Protein AF-A0ABC9EN30-F1 (afdb_monomer)

Foldseek 3Di:
DFQFDDDDDPVRDDDQVVLLVQLLPDDFQSVQADPPPRDGFQWDFDDDPCPVVVVVVVVVVLVVVLVVQLVVLLVVLVVVVVVCCVVCVVVLCVVVVCVVPVPVSVVVVVVVSCVVSVVVSVVVSVVVSVVVCVVCCSNVVSSVVCVRTGGHHPVPDPDDDGDPVVVVVVCVVVSHD

Organism: NCBI:txid240449

Nearest PDB structures (foldseek):
  8hr5-assembly1_A  TM=2.508E-01  e=4.639E+00  Clostridium novyi

Solvent-accessible surface area (backbone atoms only — not comparable to full-atom values): 9771 Å² total; per-residue (Å²): 117,36,31,56,49,92,55,70,76,75,80,20,57,42,46,63,70,59,51,42,52,50,28,34,71,47,76,42,52,45,53,38,24,42,85,85,78,63,42,68,44,50,49,43,82,51,79,67,92,58,57,65,56,58,53,50,54,51,53,49,52,52,52,51,55,39,53,51,53,36,52,53,52,47,52,51,52,52,50,52,53,51,53,49,42,72,76,44,40,66,65,55,35,62,79,69,52,36,88,84,43,57,68,59,52,54,51,52,55,51,48,50,53,50,51,54,43,50,53,54,35,50,52,51,38,52,54,52,44,52,53,50,47,52,56,49,45,58,50,52,49,34,48,49,46,39,66,27,43,34,73,47,44,64,88,76,57,81,80,70,78,76,64,55,68,68,59,55,50,51,33,42,76,71,48,31,91

pLDDT: mean 78.3, std 8.16, range [53.0, 90.06]

Mean predicted aligned error: 11.23 Å

Radius of gyration: 27.94 Å; Cα contacts (8 Å, |Δi|>4): 147; chains: 1; bounding box: 67×27×78 Å

Secondary structure (DSSP, 8-state):
-B--S---GGGG-B-HHHHHHHHHHS-GGGGTB-TTT-PBP-EEE---TTHHHHHHHHHHHHHHHHHHHHHHHHHHHHHHHHHHHHHHHHHHHHHTTTTT-HHHHHHHHHHHHHHHHHHHHHHHHHHHHHHHHHHHHHHHHHHHHHHHEEEPPGGG-S-PPPPPHHHHHHHHHTT--

InterPro domains:
  IPR011016 Zinc finger, RING-CH-type [PF12906] (2-37)
  IPR01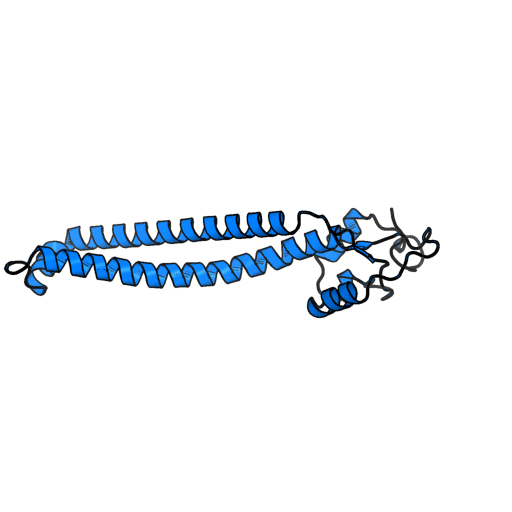1016 Zinc finger, RING-CH-type [PS51292] (1-44)
  IPR011016 Zinc finger, RING-CH-type [SM00744] (1-38)
  IPR013083 Zinc finger, RING/FYVE/PHD-type [G3DSA:3.30.40.10] (1-49)

Structure (mmCIF, N/CA/C/O backbone):
data_AF-A0ABC9EN30-F1
#
_entry.id   AF-A0ABC9EN30-F1
#
loop_
_atom_site.group_PDB
_atom_site.id
_atom_site.type_symbol
_atom_site.label_atom_id
_atom_site.label_alt_id
_atom_site.label_comp_id
_atom_site.label_asym_id
_atom_site.label_entity_id
_atom_site.label_seq_id
_atom_site.pdbx_PDB_ins_code
_atom_site.Cartn_x
_atom_site.Cartn_y
_atom_site.Cartn_z
_atom_site.occupancy
_atom_site.B_iso_or_equiv
_atom_site.auth_seq_id
_atom_site.auth_comp_id
_atom_site.auth_asym_id
_atom_site.auth_atom_id
_atom_site.pdbx_PDB_model_num
ATOM 1 N N . MET A 1 1 ? -22.425 -17.451 23.081 1.00 84.06 1 MET A N 1
ATOM 2 C CA . MET A 1 1 ? -22.987 -16.109 22.795 1.00 84.06 1 MET A CA 1
ATOM 3 C C . MET A 1 1 ? -22.474 -15.150 23.856 1.00 84.06 1 MET A C 1
ATOM 5 O O . MET A 1 1 ? -22.020 -15.648 24.875 1.00 84.06 1 MET A O 1
ATOM 9 N N . ILE A 1 2 ? -22.480 -13.843 23.600 1.00 88.12 2 ILE A N 1
ATOM 10 C CA . ILE A 1 2 ? -22.063 -12.798 24.551 1.00 88.12 2 ILE A CA 1
ATOM 11 C C . ILE A 1 2 ? -23.125 -11.694 24.610 1.00 88.12 2 ILE A C 1
ATOM 13 O O . ILE A 1 2 ? -23.836 -11.501 23.615 1.00 88.12 2 ILE A O 1
ATOM 17 N N . ALA A 1 3 ? -23.215 -10.969 25.728 1.00 89.69 3 ALA A N 1
ATOM 18 C CA . ALA A 1 3 ? -24.003 -9.744 25.849 1.00 89.69 3 ALA A CA 1
ATOM 19 C C . ALA A 1 3 ? -23.076 -8.508 25.845 1.00 89.69 3 ALA A C 1
ATOM 21 O O . ALA A 1 3 ? -22.591 -8.078 26.891 1.00 89.69 3 ALA A O 1
ATOM 22 N N . PRO A 1 4 ? -22.803 -7.905 24.670 1.00 87.06 4 PRO A N 1
ATOM 23 C CA . PRO A 1 4 ? -21.830 -6.817 24.554 1.00 87.06 4 PRO A CA 1
ATOM 24 C C . PRO A 1 4 ? -22.379 -5.462 25.024 1.00 87.06 4 PRO A C 1
ATOM 26 O O . PRO A 1 4 ? -21.629 -4.503 25.155 1.00 87.06 4 PRO A O 1
ATOM 29 N N . CYS A 1 5 ? -23.692 -5.338 25.228 1.00 88.06 5 CYS A N 1
ATOM 30 C CA . CYS A 1 5 ? -24.347 -4.093 25.620 1.00 88.06 5 CYS A CA 1
ATOM 31 C C . CYS A 1 5 ? -25.654 -4.372 26.375 1.00 88.06 5 CYS A C 1
ATOM 33 O O . CYS A 1 5 ? -26.141 -5.500 26.410 1.00 88.06 5 CYS A O 1
ATOM 35 N N . ARG A 1 6 ? -26.263 -3.326 26.947 1.00 86.06 6 ARG A N 1
ATOM 36 C CA . ARG A 1 6 ? -27.485 -3.423 27.771 1.00 86.06 6 ARG A CA 1
ATOM 37 C C . ARG A 1 6 ? -28.786 -3.288 26.964 1.00 86.06 6 ARG A C 1
ATOM 39 O O . ARG A 1 6 ? -29.775 -2.745 27.459 1.00 86.06 6 ARG A O 1
ATOM 46 N N . CYS A 1 7 ? -28.788 -3.743 25.710 1.00 87.88 7 CYS A N 1
ATOM 47 C CA . CYS A 1 7 ? -30.002 -3.804 24.892 1.00 87.88 7 CYS A CA 1
ATOM 48 C C . CYS A 1 7 ? -31.050 -4.744 25.519 1.00 87.88 7 CYS A C 1
ATOM 50 O O . CYS A 1 7 ? -30.726 -5.632 26.306 1.00 87.88 7 CYS A O 1
ATOM 52 N N . LYS A 1 8 ? -32.331 -4.542 25.187 1.00 87.75 8 LYS A N 1
ATOM 53 C CA . LYS A 1 8 ? -33.446 -5.325 25.747 1.00 87.75 8 LYS A CA 1
ATOM 54 C C 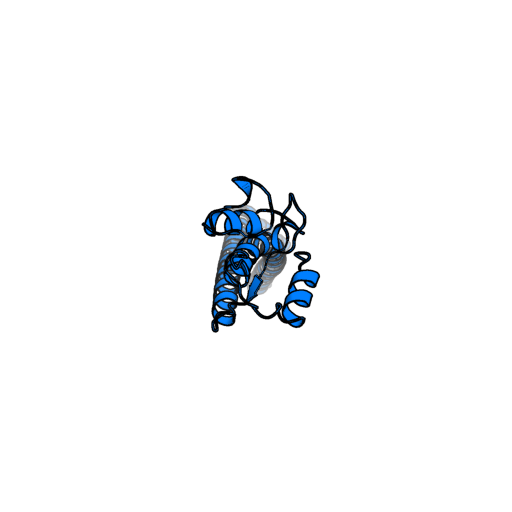. LYS A 1 8 ? -33.818 -6.508 24.845 1.00 87.75 8 LYS A C 1
ATOM 56 O O . LYS A 1 8 ? -33.647 -6.457 23.631 1.00 87.75 8 LYS A O 1
ATOM 61 N N . GLY A 1 9 ? -34.396 -7.550 25.445 1.00 86.25 9 GLY A N 1
ATOM 62 C CA . GLY A 1 9 ? -34.930 -8.710 24.723 1.00 86.25 9 GLY A CA 1
ATOM 63 C C . GLY A 1 9 ? -33.849 -9.630 24.150 1.00 86.25 9 GLY A C 1
ATOM 64 O O . GLY A 1 9 ? -32.741 -9.705 24.672 1.00 86.25 9 GLY A O 1
ATOM 65 N N . THR A 1 10 ? -34.178 -10.349 23.075 1.00 81.81 10 THR A N 1
ATOM 66 C CA . THR A 1 10 ? -33.277 -11.317 22.419 1.00 81.81 10 THR A CA 1
ATOM 67 C C . THR A 1 10 ? -32.136 -10.656 21.647 1.00 81.81 10 THR A C 1
ATOM 69 O O . THR A 1 10 ? -31.092 -11.275 21.467 1.00 81.81 10 THR A O 1
ATOM 72 N N . GLN A 1 11 ? -32.285 -9.383 21.261 1.00 79.81 11 GLN A N 1
ATOM 73 C CA . GLN A 1 11 ? -31.257 -8.602 20.558 1.00 79.81 11 GLN A CA 1
ATOM 74 C C . GLN A 1 11 ? -30.016 -8.305 21.416 1.00 79.81 11 GLN A C 1
ATOM 76 O O . GLN A 1 11 ? -29.013 -7.823 20.896 1.00 79.81 11 GLN A O 1
ATOM 81 N N . LYS A 1 12 ? -30.061 -8.594 22.724 1.00 87.56 12 LYS A N 1
ATOM 82 C CA . LYS A 1 12 ? -28.915 -8.421 23.623 1.00 87.56 12 LYS A CA 1
ATOM 83 C C . LYS A 1 12 ? -27.834 -9.491 23.446 1.00 87.56 12 LYS A C 1
ATOM 85 O O . LYS A 1 12 ? -26.684 -9.227 23.771 1.00 87.56 12 LYS A O 1
ATOM 90 N N . TYR A 1 13 ? -28.188 -10.672 22.932 1.00 89.00 13 TYR A N 1
ATOM 91 C CA . TYR A 1 13 ? -27.258 -11.789 22.763 1.00 89.00 13 TYR A CA 1
ATOM 92 C C . TYR A 1 13 ? -26.776 -11.887 21.320 1.00 89.00 13 TYR A C 1
ATOM 94 O O . TYR A 1 13 ? -27.572 -12.037 20.396 1.00 89.00 13 TYR A O 1
ATOM 102 N N . VAL A 1 14 ? -25.458 -11.851 21.129 1.00 89.56 14 VAL A N 1
ATOM 103 C CA . VAL A 1 14 ? -24.831 -11.947 19.804 1.00 89.56 14 VAL A CA 1
ATOM 104 C C . VAL A 1 14 ? -23.693 -12.969 19.846 1.00 89.56 14 VAL A C 1
ATOM 106 O O . VAL A 1 14 ? -23.065 -13.203 20.882 1.00 89.56 14 VAL A O 1
ATOM 109 N N . HIS A 1 15 ? -23.405 -13.630 18.724 1.00 90.06 15 HIS A N 1
ATOM 110 C CA . HIS A 1 15 ? -22.185 -14.426 18.604 1.00 90.06 15 HIS A CA 1
ATOM 111 C C . HIS A 1 15 ? -20.957 -13.514 18.576 1.00 90.06 15 HIS A C 1
ATOM 113 O O . HIS A 1 15 ? -20.939 -12.528 17.843 1.00 90.06 15 HIS A O 1
ATOM 119 N N . ARG A 1 16 ? -19.903 -13.891 19.306 1.00 88.38 16 ARG A N 1
ATOM 120 C CA . ARG A 1 16 ? -18.622 -13.170 19.322 1.00 88.38 16 ARG A CA 1
ATOM 121 C C . ARG A 1 16 ? -18.073 -12.944 17.908 1.00 88.38 16 ARG A C 1
ATOM 123 O O . ARG A 1 16 ? -17.830 -11.810 17.527 1.00 88.38 16 ARG A O 1
ATOM 130 N N . SER A 1 17 ? -18.011 -13.998 17.095 1.00 88.69 17 SER A N 1
ATOM 131 C CA . SER A 1 17 ? -17.550 -13.919 15.702 1.00 88.69 17 SER A CA 1
ATOM 132 C C . SER A 1 17 ? -18.411 -13.006 14.822 1.00 88.69 17 SER A C 1
ATOM 134 O O . SER A 1 17 ? -17.878 -12.263 14.002 1.00 88.69 17 SER A O 1
ATOM 136 N N . CYS A 1 18 ? -19.737 -13.023 14.988 1.00 89.25 18 CYS A N 1
ATOM 137 C CA . CYS A 1 18 ? -20.632 -12.133 14.248 1.00 89.25 18 CYS A CA 1
ATOM 138 C C . CYS A 1 18 ? -20.436 -10.670 14.660 1.00 89.25 18 CYS A C 1
ATOM 140 O O . CYS A 1 18 ? -20.440 -9.797 13.795 1.00 89.25 18 CYS A O 1
ATOM 142 N N . LEU A 1 19 ? -20.234 -10.410 15.955 1.00 89.56 19 LEU A N 1
ATOM 143 C CA . LEU A 1 19 ? -19.943 -9.074 16.465 1.00 89.56 19 LEU A CA 1
ATOM 144 C C . LEU A 1 19 ? -18.586 -8.569 15.956 1.00 89.56 19 LEU A C 1
ATOM 146 O O . LEU A 1 19 ? -18.502 -7.439 15.490 1.00 89.56 19 LEU A O 1
ATOM 150 N N . ASP A 1 20 ? -17.547 -9.401 15.973 1.00 88.62 20 ASP A N 1
ATOM 151 C CA . ASP A 1 20 ? -16.215 -9.028 15.479 1.00 88.62 20 ASP A CA 1
ATOM 152 C C . ASP A 1 20 ? -16.222 -8.776 13.961 1.00 88.62 20 ASP A C 1
ATOM 154 O O . ASP A 1 20 ? -15.641 -7.804 13.471 1.00 88.62 20 ASP A O 1
ATOM 158 N N . ASN A 1 21 ? -16.974 -9.573 13.195 1.00 87.81 21 ASN A N 1
ATOM 159 C CA . ASN A 1 21 ? -17.172 -9.315 11.769 1.00 87.81 21 ASN A CA 1
ATOM 160 C C . ASN A 1 21 ? -17.944 -8.005 11.520 1.00 87.81 21 ASN A C 1
ATOM 162 O O . ASN A 1 21 ? -17.601 -7.226 10.630 1.00 87.81 21 ASN A O 1
ATOM 166 N N . TRP A 1 22 ? -18.967 -7.725 12.330 1.00 87.75 22 TRP A N 1
ATOM 167 C CA . TRP A 1 22 ? -19.721 -6.474 12.253 1.00 87.75 22 TRP A CA 1
ATOM 168 C C . TRP A 1 22 ? -18.834 -5.257 12.551 1.00 87.75 22 TRP A C 1
ATOM 170 O O . TRP A 1 22 ? -18.825 -4.301 11.775 1.00 87.75 22 TRP A O 1
ATOM 180 N N . ARG A 1 23 ? -18.028 -5.327 13.619 1.00 88.31 23 ARG A N 1
ATOM 181 C CA . ARG A 1 23 ? -17.083 -4.282 14.049 1.00 88.31 23 ARG A CA 1
ATOM 182 C C . ARG A 1 23 ? -15.976 -4.015 13.030 1.00 88.31 23 ARG A C 1
ATOM 184 O O . ARG A 1 23 ? -15.575 -2.870 12.865 1.00 88.31 23 ARG A O 1
ATOM 191 N N . SER A 1 24 ? -15.486 -5.046 12.342 1.00 83.12 24 SER A N 1
ATOM 192 C CA . SER A 1 24 ? -14.438 -4.888 11.321 1.00 83.12 24 SER A CA 1
ATOM 193 C C . SER A 1 24 ? -14.969 -4.373 9.979 1.00 83.12 24 SER A C 1
ATOM 195 O O . SER A 1 24 ? -14.226 -3.732 9.236 1.00 83.12 24 SER A O 1
ATOM 197 N N . THR A 1 25 ? -16.250 -4.610 9.680 1.00 82.50 25 THR A N 1
ATOM 198 C CA . THR A 1 25 ? -16.873 -4.207 8.408 1.00 82.50 25 THR A CA 1
ATOM 199 C C . THR A 1 25 ? -17.496 -2.809 8.464 1.00 82.50 25 THR A C 1
ATOM 201 O O . THR A 1 25 ? -17.507 -2.100 7.460 1.00 82.50 25 THR A O 1
ATOM 204 N N . LYS A 1 26 ? -18.044 -2.394 9.613 1.00 78.75 26 LYS A N 1
ATOM 205 C CA . LYS A 1 26 ? -18.674 -1.074 9.772 1.00 78.75 26 LYS A CA 1
ATOM 206 C C . LYS A 1 26 ? -17.638 0.018 10.061 1.00 78.75 26 LYS A C 1
ATOM 208 O O . LYS A 1 26 ? -16.554 -0.240 10.576 1.00 78.75 26 LYS A O 1
ATOM 213 N N . GLU A 1 27 ? -17.955 1.254 9.685 1.00 71.88 27 GLU A N 1
ATOM 214 C CA . GLU A 1 27 ? -17.066 2.407 9.866 1.00 71.88 27 GLU A CA 1
ATOM 215 C C . GLU A 1 27 ? -17.394 3.198 11.140 1.00 71.88 27 GLU A C 1
ATOM 217 O O . GLU A 1 27 ? -18.551 3.279 11.559 1.00 71.88 27 GLU A O 1
ATOM 222 N N . GLY A 1 28 ? -16.358 3.785 11.747 1.00 76.69 28 GLY A N 1
ATOM 223 C CA . GLY A 1 28 ? -16.469 4.704 12.879 1.00 76.69 28 GLY A CA 1
ATOM 224 C C . GLY A 1 28 ? -16.876 4.050 14.204 1.00 76.69 28 GLY A C 1
ATOM 225 O O . GLY A 1 28 ? -16.358 3.004 14.597 1.00 76.69 28 GLY A O 1
ATOM 226 N N . PHE A 1 29 ? -17.834 4.687 14.883 1.00 80.69 29 PHE A N 1
ATOM 227 C CA . PHE A 1 29 ? -18.299 4.402 16.250 1.00 80.69 29 PHE A CA 1
ATOM 228 C C . PHE A 1 29 ? -18.790 2.960 16.483 1.00 80.69 29 PHE A C 1
ATOM 230 O O . PHE A 1 29 ? -18.813 2.483 17.614 1.00 80.69 29 PHE A O 1
ATOM 237 N N . ALA A 1 30 ? -19.134 2.227 15.419 1.00 83.75 30 ALA A N 1
ATOM 238 C CA . ALA A 1 30 ? -19.593 0.838 15.498 1.00 83.75 30 ALA A CA 1
ATOM 239 C C . ALA A 1 30 ? -18.516 -0.158 15.982 1.00 83.75 30 ALA A C 1
ATOM 241 O O . ALA A 1 30 ? -18.845 -1.298 16.315 1.00 83.75 30 ALA A O 1
ATOM 242 N N . PHE A 1 31 ? -17.237 0.240 16.003 1.00 85.88 31 PHE A N 1
ATOM 243 C CA . PHE A 1 31 ? -16.142 -0.609 16.480 1.00 85.88 31 PHE A CA 1
ATOM 244 C C . PHE A 1 31 ? -16.117 -0.746 18.011 1.00 85.88 31 PHE A C 1
ATOM 246 O O . PHE A 1 31 ? -15.862 -1.836 18.534 1.00 85.88 31 PHE A O 1
ATOM 253 N N . SER A 1 32 ? -16.368 0.356 18.716 1.00 85.69 32 SER A N 1
ATOM 254 C CA . SER A 1 32 ? -16.257 0.486 20.175 1.00 85.69 32 SER A CA 1
ATOM 255 C C . SER A 1 32 ? -17.605 0.626 20.872 1.00 85.69 32 SER A C 1
ATOM 257 O O . SER A 1 32 ? -17.672 0.425 22.079 1.00 85.69 32 SER A O 1
ATOM 259 N N . HIS A 1 33 ? -18.676 0.925 20.137 1.00 89.44 33 HIS A N 1
ATOM 260 C CA . HIS A 1 33 ? -19.990 1.164 20.712 1.00 89.44 33 HIS A CA 1
ATOM 261 C C . HIS A 1 33 ? -21.103 0.455 19.940 1.00 89.44 33 HIS A C 1
ATOM 263 O O . HIS A 1 33 ? -21.022 0.184 18.739 1.00 89.44 33 HIS A O 1
ATOM 269 N N . CYS A 1 34 ? -22.203 0.193 20.640 1.00 88.69 34 CYS A N 1
ATOM 270 C CA . CYS A 1 34 ? -23.416 -0.338 20.039 1.00 88.69 34 CYS A CA 1
ATOM 271 C C . CYS A 1 34 ? -24.101 0.716 19.154 1.00 88.69 34 CYS A C 1
ATOM 273 O O . CYS A 1 34 ? -24.336 1.840 19.591 1.00 88.69 34 CYS A O 1
ATOM 275 N N . THR A 1 35 ? -24.506 0.346 17.937 1.00 87.75 35 THR A N 1
ATOM 276 C CA . THR A 1 35 ? -25.222 1.257 17.023 1.00 87.75 35 THR A CA 1
ATOM 277 C C . THR A 1 35 ? -26.641 1.589 17.484 1.00 87.75 35 THR A C 1
ATOM 279 O O . THR A 1 35 ? -27.137 2.665 17.167 1.00 87.75 35 THR A O 1
ATOM 282 N N . GLU A 1 36 ? -27.269 0.704 18.262 1.00 88.69 36 GLU A N 1
ATOM 283 C CA . GLU A 1 36 ? -28.655 0.857 18.721 1.00 88.69 36 GLU A CA 1
ATOM 284 C C . GLU A 1 36 ? -28.744 1.662 20.022 1.00 88.69 36 GLU A C 1
ATOM 286 O O . GLU A 1 36 ? -29.387 2.706 20.087 1.00 88.69 36 GLU A O 1
ATOM 291 N N . CYS A 1 37 ? -28.073 1.192 21.080 1.00 88.31 37 CYS A N 1
ATOM 292 C CA . CYS A 1 37 ? 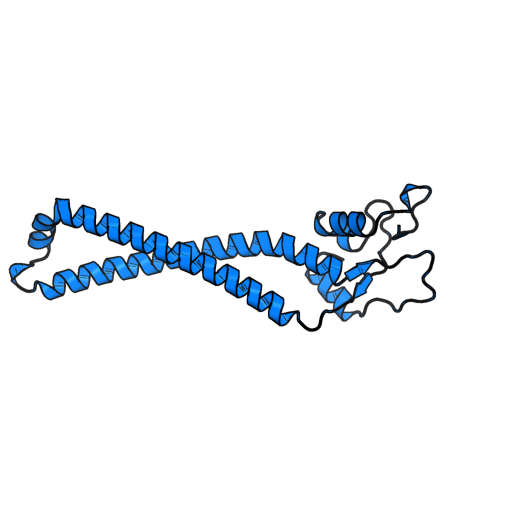-28.157 1.808 22.408 1.00 88.31 37 CYS A CA 1
ATOM 293 C C . CYS A 1 37 ? -27.030 2.804 22.711 1.00 88.31 37 CYS A C 1
ATOM 295 O O . CYS A 1 37 ? -27.047 3.419 23.775 1.00 88.31 37 CYS A O 1
ATOM 297 N N . ARG A 1 38 ? -26.042 2.949 21.815 1.00 86.75 38 ARG A N 1
ATOM 298 C CA . ARG A 1 38 ? -24.845 3.801 21.978 1.00 86.75 38 ARG A CA 1
ATOM 299 C C . ARG A 1 38 ? -23.971 3.501 23.199 1.00 86.75 38 ARG A C 1
ATOM 301 O O . ARG A 1 38 ? -23.058 4.265 23.491 1.00 86.75 38 ARG A O 1
ATOM 308 N N . ALA A 1 39 ? -24.211 2.391 23.896 1.00 85.62 39 ALA A N 1
ATOM 309 C CA . ALA A 1 39 ? -23.355 1.957 24.993 1.00 85.62 39 ALA A CA 1
ATOM 310 C C . ALA A 1 39 ? -21.968 1.552 24.469 1.00 85.62 39 ALA A C 1
ATOM 312 O O . ALA A 1 39 ? -21.876 0.875 23.440 1.00 85.62 39 ALA A O 1
ATOM 313 N N . ALA A 1 40 ? -20.918 1.944 25.193 1.00 84.12 40 ALA A N 1
ATOM 314 C CA . ALA A 1 40 ? -19.551 1.508 24.934 1.00 84.12 40 ALA A CA 1
ATOM 315 C C . ALA A 1 40 ? -19.390 0.019 25.266 1.00 84.12 40 ALA A C 1
ATOM 317 O O . ALA A 1 40 ? -19.923 -0.472 26.264 1.00 84.12 40 ALA A O 1
ATOM 318 N N . PHE A 1 41 ? -18.665 -0.696 24.414 1.00 87.06 41 PHE A N 1
ATOM 319 C CA . PHE A 1 41 ? -18.280 -2.079 24.638 1.00 87.06 41 PHE A CA 1
ATOM 320 C C . PHE A 1 41 ? -17.134 -2.155 25.650 1.00 87.06 41 PHE A C 1
ATOM 322 O O . PHE A 1 41 ? -16.224 -1.326 25.635 1.00 87.06 41 PHE A O 1
ATOM 329 N N . LEU A 1 42 ? -17.142 -3.193 26.486 1.00 84.31 42 LEU A N 1
ATOM 330 C CA . LEU A 1 42 ? -15.997 -3.525 27.334 1.00 84.31 42 LEU A CA 1
ATOM 331 C C . LEU A 1 42 ? -14.916 -4.172 26.467 1.00 84.31 42 LEU A C 1
ATOM 333 O O . LEU A 1 42 ? -15.050 -5.330 26.085 1.00 84.31 42 LEU A O 1
ATOM 337 N N . LEU A 1 43 ? -13.877 -3.420 26.108 1.00 84.56 43 LEU A N 1
ATOM 338 C CA . LEU A 1 43 ? -12.768 -3.906 25.287 1.00 84.56 43 LEU A CA 1
ATOM 339 C C . LEU A 1 43 ? -11.608 -4.353 26.183 1.00 84.56 43 LEU A C 1
ATOM 341 O O . LEU A 1 43 ? -11.174 -3.601 27.050 1.00 84.56 43 LEU A O 1
ATOM 345 N N . ARG A 1 44 ? -11.061 -5.544 25.931 1.00 82.19 44 ARG A N 1
ATOM 346 C CA . ARG A 1 44 ? -9.796 -6.021 26.503 1.00 82.19 44 ARG A CA 1
ATOM 347 C C . ARG A 1 44 ? -8.718 -6.029 25.424 1.00 82.19 44 ARG A C 1
ATOM 349 O O . ARG A 1 44 ? -8.914 -6.646 24.377 1.00 82.19 44 ARG A O 1
ATOM 356 N N . ALA A 1 45 ? -7.579 -5.391 25.699 1.00 80.19 45 ALA A N 1
ATOM 357 C CA . ALA A 1 45 ? -6.402 -5.444 24.837 1.00 80.19 45 ALA A CA 1
ATOM 358 C C . ALA A 1 45 ? -5.637 -6.766 25.040 1.00 80.19 45 ALA A C 1
ATOM 360 O O . ALA A 1 45 ? -5.035 -7.000 26.084 1.00 80.19 45 ALA A O 1
ATOM 361 N N . ASN A 1 46 ? -5.647 -7.626 24.028 1.00 78.06 46 ASN A N 1
ATOM 362 C CA . ASN A 1 46 ? -4.824 -8.819 23.904 1.00 78.06 46 ASN A CA 1
ATOM 363 C C . ASN A 1 46 ? -3.741 -8.558 22.854 1.00 78.06 46 ASN A C 1
ATOM 365 O O . ASN A 1 46 ? -3.917 -8.823 21.668 1.00 78.06 46 ASN A O 1
ATOM 369 N N . VAL A 1 47 ? -2.636 -7.972 23.300 1.00 69.50 47 VAL A N 1
ATOM 370 C CA . VAL A 1 47 ? -1.496 -7.590 22.467 1.00 69.50 47 VAL A CA 1
ATOM 371 C C . VAL A 1 47 ? -0.635 -8.826 22.177 1.00 69.50 47 VAL A C 1
ATOM 373 O O . VAL A 1 47 ? 0.054 -9.283 23.091 1.00 69.50 47 VAL A O 1
ATOM 376 N N . PRO A 1 48 ? -0.612 -9.383 20.949 1.00 68.94 48 PRO A N 1
ATOM 377 C CA . PRO A 1 48 ? 0.283 -10.496 20.663 1.00 68.94 48 PRO A CA 1
ATOM 378 C C . PRO A 1 48 ? 1.745 -10.006 20.665 1.00 68.94 48 PRO A C 1
ATOM 380 O O . PRO A 1 48 ? 2.019 -8.909 20.170 1.00 68.94 48 PRO A O 1
ATOM 383 N N . PRO A 1 49 ? 2.707 -10.793 21.177 1.00 64.31 49 PRO A N 1
ATOM 384 C CA . PRO A 1 49 ? 4.117 -10.389 21.234 1.00 64.31 49 PRO A CA 1
ATOM 385 C C . PRO A 1 49 ? 4.758 -10.220 19.840 1.00 64.31 49 PRO A C 1
ATOM 387 O O . PRO A 1 49 ? 5.679 -9.423 19.678 1.00 64.31 49 PRO A O 1
ATOM 390 N N . ASP A 1 50 ? 4.223 -10.880 18.807 1.00 66.38 50 ASP A N 1
ATOM 391 C CA . ASP A 1 50 ? 4.801 -10.930 17.453 1.00 66.38 50 ASP A CA 1
ATOM 392 C C . ASP A 1 50 ? 4.266 -9.862 16.476 1.00 66.38 50 ASP A C 1
ATOM 394 O O . ASP A 1 50 ? 4.342 -10.032 15.253 1.00 66.38 50 ASP A O 1
ATOM 398 N N . ARG A 1 51 ? 3.734 -8.726 16.960 1.00 69.12 51 ARG A N 1
ATOM 399 C CA . ARG A 1 51 ? 3.168 -7.678 16.074 1.00 69.12 51 ARG A CA 1
ATOM 400 C C . ARG A 1 51 ? 4.139 -7.209 14.989 1.00 69.12 51 ARG A C 1
ATOM 402 O O . ARG A 1 51 ? 3.736 -6.904 13.865 1.00 69.12 51 ARG A O 1
ATOM 409 N N . TRP A 1 52 ? 5.424 -7.138 15.328 1.00 65.44 52 TRP A N 1
ATOM 410 C CA . TRP A 1 52 ? 6.484 -6.737 14.405 1.00 65.44 52 TRP A CA 1
ATOM 411 C C . TRP A 1 52 ? 6.624 -7.709 13.223 1.00 65.44 52 TRP A C 1
ATOM 413 O O . TRP A 1 52 ? 6.757 -7.258 12.085 1.00 65.44 52 TRP A O 1
ATOM 423 N N . TRP A 1 53 ? 6.515 -9.020 13.456 1.00 65.50 53 TRP A N 1
ATOM 424 C CA . TRP A 1 53 ? 6.638 -10.037 12.410 1.00 65.50 53 TRP A CA 1
ATOM 425 C C . TRP A 1 53 ? 5.483 -9.973 11.407 1.00 65.50 53 TRP A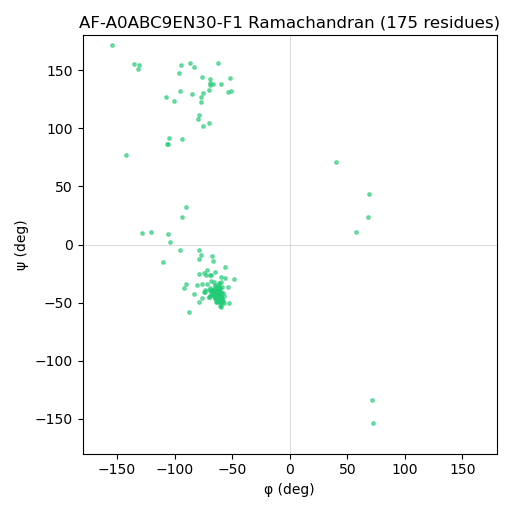 C 1
ATOM 427 O O . TRP A 1 53 ? 5.698 -10.056 10.196 1.00 65.50 53 TRP A O 1
ATOM 437 N N . LEU A 1 54 ? 4.257 -9.750 11.892 1.00 65.00 54 LEU A N 1
ATOM 438 C CA . LEU A 1 54 ? 3.091 -9.536 11.029 1.00 65.00 54 LEU A CA 1
ATOM 439 C C . LEU A 1 54 ? 3.271 -8.301 10.137 1.00 65.00 54 LEU A C 1
ATOM 441 O O . LEU A 1 54 ? 3.030 -8.379 8.929 1.00 65.00 54 LEU A O 1
ATOM 445 N N . ARG A 1 55 ? 3.750 -7.183 10.708 1.00 66.50 55 ARG A N 1
ATOM 446 C CA . ARG A 1 55 ? 4.075 -5.972 9.937 1.00 66.50 55 ARG A CA 1
ATOM 447 C C . ARG A 1 55 ? 5.150 -6.260 8.891 1.00 66.50 55 ARG A C 1
ATOM 449 O O . ARG A 1 55 ? 4.973 -5.880 7.739 1.00 66.50 55 ARG A O 1
ATOM 456 N N . LEU A 1 56 ? 6.216 -6.973 9.254 1.00 65.25 56 LEU A N 1
ATOM 457 C CA . LEU A 1 56 ? 7.305 -7.311 8.336 1.00 65.25 56 LEU A CA 1
ATOM 458 C C . LEU A 1 56 ? 6.829 -8.201 7.176 1.00 65.25 56 LEU A C 1
ATOM 460 O O . LEU A 1 56 ? 7.148 -7.933 6.021 1.00 65.25 56 LEU A O 1
ATOM 464 N N . LYS A 1 57 ? 6.017 -9.225 7.458 1.00 71.00 57 LYS A N 1
ATOM 465 C CA . LYS A 1 57 ? 5.441 -10.112 6.437 1.00 71.00 57 LYS A CA 1
ATOM 466 C C . LYS A 1 57 ? 4.555 -9.342 5.458 1.00 71.00 57 LYS A C 1
ATOM 468 O O . LYS A 1 57 ? 4.628 -9.580 4.254 1.00 71.00 57 LYS A O 1
ATOM 473 N N . PHE A 1 58 ? 3.743 -8.413 5.963 1.00 65.00 58 PHE A N 1
ATOM 474 C CA . PHE A 1 58 ? 2.917 -7.549 5.123 1.00 65.00 58 PHE A CA 1
ATOM 475 C C . PHE A 1 58 ? 3.778 -6.637 4.242 1.00 65.00 58 PHE A C 1
ATOM 477 O O . PHE A 1 58 ? 3.579 -6.599 3.032 1.00 65.00 58 PHE A O 1
ATOM 484 N N . GLN A 1 59 ? 4.789 -5.982 4.819 1.00 66.50 59 GLN A N 1
ATOM 485 C CA . GLN A 1 59 ? 5.735 -5.150 4.069 1.00 66.50 59 GLN A CA 1
ATOM 486 C C . GLN A 1 59 ? 6.460 -5.955 2.980 1.00 66.50 59 GLN A C 1
ATOM 488 O O . GLN A 1 59 ? 6.571 -5.489 1.853 1.00 66.50 59 GLN A O 1
ATOM 493 N N . LEU A 1 60 ? 6.882 -7.192 3.264 1.00 71.44 60 LEU A N 1
ATOM 494 C CA . LEU A 1 60 ? 7.527 -8.062 2.275 1.00 71.44 60 LEU A CA 1
ATOM 495 C C . LEU A 1 60 ? 6.590 -8.478 1.138 1.00 71.44 60 LEU A C 1
ATOM 497 O O . LEU A 1 60 ? 7.018 -8.505 -0.012 1.00 71.44 60 LEU A O 1
ATOM 501 N N . LEU A 1 61 ? 5.324 -8.786 1.432 1.00 70.31 61 LEU A N 1
ATOM 502 C CA . LEU A 1 61 ? 4.329 -9.097 0.400 1.00 70.31 61 LEU A CA 1
ATOM 503 C C . LEU A 1 61 ? 4.082 -7.893 -0.509 1.00 70.31 61 LEU A C 1
ATOM 505 O O . LEU A 1 61 ? 4.103 -8.035 -1.729 1.00 70.31 61 LEU A O 1
ATOM 509 N N . VAL A 1 62 ? 3.928 -6.711 0.088 1.00 71.00 62 VAL A N 1
ATOM 510 C CA . VAL A 1 62 ? 3.777 -5.454 -0.647 1.00 71.00 62 VAL A CA 1
ATOM 511 C C . VAL A 1 62 ? 5.006 -5.222 -1.526 1.00 71.00 62 VAL A C 1
ATOM 513 O O . VAL A 1 62 ? 4.858 -5.107 -2.738 1.00 71.00 62 VAL A O 1
ATOM 516 N N . VAL A 1 63 ? 6.221 -5.252 -0.970 1.00 75.00 63 VAL A N 1
ATOM 517 C CA . VAL A 1 63 ? 7.468 -5.059 -1.732 1.00 75.00 63 VAL A CA 1
ATOM 518 C C . VAL A 1 63 ? 7.600 -6.069 -2.871 1.00 75.00 63 VAL A C 1
ATOM 520 O O . VAL A 1 63 ? 7.937 -5.678 -3.985 1.00 75.00 63 VAL A O 1
ATOM 523 N N . ARG A 1 64 ? 7.300 -7.349 -2.632 1.00 81.06 64 ARG A N 1
ATOM 524 C CA . ARG A 1 64 ? 7.331 -8.390 -3.669 1.00 81.06 64 ARG A CA 1
ATOM 525 C C . ARG A 1 64 ? 6.387 -8.062 -4.823 1.00 81.06 64 ARG A C 1
ATOM 527 O O . ARG A 1 64 ? 6.774 -8.168 -5.981 1.00 81.06 64 ARG A O 1
ATOM 534 N N . ASP A 1 65 ? 5.157 -7.668 -4.529 1.00 73.44 65 ASP A N 1
ATOM 535 C CA . ASP A 1 65 ? 4.180 -7.386 -5.580 1.00 73.44 65 ASP A CA 1
ATOM 536 C C . ASP A 1 65 ? 4.578 -6.124 -6.379 1.00 73.44 65 ASP A C 1
ATOM 538 O O . ASP A 1 65 ? 4.392 -6.071 -7.594 1.00 73.44 65 ASP A O 1
ATOM 542 N N . HIS A 1 66 ? 5.237 -5.151 -5.739 1.00 75.00 66 HIS A N 1
ATOM 543 C CA . HIS A 1 66 ? 5.775 -3.959 -6.408 1.00 75.00 66 HIS A CA 1
ATOM 544 C C . HIS A 1 66 ? 6.956 -4.265 -7.317 1.00 75.00 66 HIS A C 1
ATOM 546 O O . HIS A 1 66 ? 7.017 -3.755 -8.437 1.00 75.00 66 HIS A O 1
ATOM 552 N N . THR A 1 67 ? 7.897 -5.086 -6.850 1.00 79.19 67 THR A N 1
ATOM 553 C CA . THR A 1 67 ? 9.052 -5.472 -7.662 1.00 79.19 67 THR A CA 1
ATOM 554 C C . THR A 1 67 ? 8.600 -6.266 -8.881 1.00 79.19 67 THR A C 1
ATOM 556 O O . THR A 1 67 ? 9.074 -5.994 -9.981 1.00 79.19 67 THR A O 1
ATOM 559 N N . LEU A 1 68 ? 7.618 -7.160 -8.733 1.00 82.19 68 LEU A N 1
ATOM 560 C CA . LEU A 1 68 ? 7.030 -7.896 -9.855 1.00 82.19 68 LEU A CA 1
ATOM 561 C C . LEU A 1 68 ? 6.416 -6.965 -10.911 1.00 82.19 68 LEU A C 1
ATOM 563 O O . LEU A 1 68 ? 6.742 -7.097 -12.090 1.00 82.19 68 LEU A O 1
ATOM 567 N N . ILE A 1 69 ? 5.582 -5.998 -10.508 1.00 79.75 69 ILE A N 1
ATOM 568 C CA . ILE A 1 69 ? 4.982 -5.024 -11.440 1.00 79.75 69 ILE A CA 1
ATOM 569 C C . ILE A 1 69 ? 6.070 -4.209 -12.146 1.00 79.75 69 ILE A C 1
ATOM 571 O O . ILE A 1 69 ? 6.020 -4.039 -13.365 1.00 79.75 69 ILE A O 1
ATOM 575 N N . PHE A 1 70 ? 7.074 -3.745 -11.401 1.00 80.00 70 PHE A N 1
ATOM 576 C CA . PHE A 1 70 ? 8.193 -2.991 -11.955 1.00 80.00 70 PHE A CA 1
ATOM 577 C C . PHE A 1 70 ? 8.921 -3.781 -13.053 1.00 80.00 70 PHE A C 1
ATOM 579 O O . PHE A 1 70 ? 9.098 -3.269 -14.159 1.00 80.00 70 PHE A O 1
ATOM 586 N N . PHE A 1 71 ? 9.286 -5.040 -12.788 1.00 83.00 71 PHE A N 1
ATOM 587 C CA . PHE A 1 71 ? 9.958 -5.885 -13.777 1.00 83.00 71 PHE A CA 1
ATOM 588 C C . PHE A 1 71 ? 9.085 -6.150 -15.009 1.00 83.00 71 PHE A C 1
ATOM 590 O O . PHE A 1 71 ? 9.593 -6.089 -16.126 1.00 83.00 71 PHE A O 1
ATOM 597 N N . ILE A 1 72 ? 7.779 -6.379 -14.837 1.00 85.00 72 ILE A N 1
ATOM 598 C CA . ILE A 1 72 ? 6.849 -6.564 -15.963 1.00 85.00 72 ILE A CA 1
ATOM 599 C C . ILE A 1 72 ? 6.828 -5.322 -16.861 1.00 85.00 72 ILE A C 1
ATOM 601 O O . ILE A 1 72 ? 6.948 -5.446 -18.079 1.00 85.00 72 ILE A O 1
ATOM 605 N N . VAL A 1 73 ? 6.731 -4.122 -16.280 1.00 79.88 73 VAL A N 1
ATOM 606 C CA . VAL A 1 73 ? 6.735 -2.868 -17.049 1.00 79.88 73 VAL A CA 1
ATOM 607 C C . VAL A 1 73 ? 8.060 -2.682 -17.794 1.00 79.88 73 VAL A C 1
ATOM 609 O O . VAL A 1 73 ? 8.034 -2.374 -18.985 1.00 79.88 73 VAL A O 1
ATOM 612 N N . GLN A 1 74 ? 9.210 -2.931 -17.150 1.00 80.69 74 GLN A N 1
ATOM 613 C CA . GLN A 1 74 ? 10.513 -2.845 -17.830 1.00 80.69 74 GLN A CA 1
ATOM 614 C C . GLN A 1 74 ? 10.618 -3.816 -19.007 1.00 80.69 74 GLN A C 1
ATOM 616 O O . GLN A 1 74 ? 11.128 -3.446 -20.062 1.00 80.69 74 GLN A O 1
ATOM 621 N N . LEU A 1 75 ? 10.113 -5.043 -18.854 1.00 85.69 75 LEU A N 1
ATOM 622 C CA . LEU A 1 75 ? 10.115 -6.031 -19.932 1.00 85.69 75 LEU A CA 1
ATOM 623 C C . LEU A 1 75 ? 9.257 -5.582 -21.120 1.00 85.69 75 LEU A C 1
ATOM 625 O O . LEU A 1 75 ? 9.680 -5.744 -22.263 1.00 85.69 75 LEU A O 1
ATOM 629 N N . VAL A 1 76 ? 8.092 -4.976 -20.871 1.00 84.81 76 VAL A N 1
ATOM 630 C CA . VAL A 1 76 ? 7.238 -4.424 -21.936 1.00 84.81 76 VAL A CA 1
ATOM 631 C C . VAL A 1 76 ? 7.933 -3.266 -22.653 1.00 84.81 76 VAL A C 1
ATOM 633 O O . VAL A 1 76 ? 7.951 -3.236 -23.882 1.00 84.81 76 VAL A O 1
ATOM 636 N N . VAL A 1 77 ? 8.551 -2.342 -21.912 1.00 82.69 77 VAL A N 1
ATOM 637 C CA . VAL A 1 77 ? 9.300 -1.216 -22.495 1.00 82.69 77 VAL A CA 1
ATOM 638 C C . VAL A 1 77 ? 10.477 -1.717 -23.335 1.00 82.69 77 VAL A C 1
ATOM 640 O O . VAL A 1 77 ? 10.652 -1.271 -24.467 1.00 82.69 77 VAL A O 1
ATOM 643 N N . ALA A 1 78 ? 11.246 -2.681 -22.825 1.00 82.50 78 ALA A N 1
ATOM 644 C CA . ALA A 1 78 ? 12.356 -3.287 -23.554 1.00 82.50 78 ALA A CA 1
ATOM 645 C C . ALA A 1 78 ? 11.883 -4.001 -24.829 1.00 82.50 78 ALA A C 1
ATOM 647 O O . ALA A 1 78 ? 12.501 -3.858 -25.883 1.00 82.50 78 ALA A O 1
ATOM 648 N N . PHE A 1 79 ? 10.764 -4.727 -24.756 1.00 86.81 79 PHE A N 1
ATOM 649 C CA . PHE A 1 79 ? 10.164 -5.384 -25.914 1.00 86.81 79 PHE A CA 1
ATOM 650 C C . PHE A 1 79 ? 9.733 -4.375 -26.984 1.00 86.81 79 PHE A C 1
ATOM 652 O O . PHE A 1 79 ? 10.090 -4.533 -28.149 1.00 86.81 79 PHE A O 1
ATOM 659 N N . LEU A 1 80 ? 9.023 -3.309 -26.600 1.00 84.19 80 LEU A N 1
ATOM 660 C CA . LEU A 1 80 ? 8.615 -2.250 -27.526 1.00 84.19 80 LEU A CA 1
ATOM 661 C C . LEU A 1 80 ? 9.825 -1.531 -28.135 1.00 84.19 80 LEU A C 1
ATOM 663 O O . LEU A 1 80 ? 9.851 -1.308 -29.343 1.00 84.19 80 LEU A O 1
ATOM 667 N N . GLY A 1 81 ? 10.850 -1.233 -27.331 1.00 82.50 81 GLY A N 1
ATOM 668 C CA . GLY A 1 81 ? 12.108 -0.664 -27.815 1.00 82.50 81 GLY A CA 1
ATOM 669 C C . GLY A 1 81 ? 12.800 -1.569 -28.838 1.00 82.50 81 GLY A C 1
ATOM 670 O O . GLY A 1 81 ? 13.255 -1.090 -29.874 1.00 82.50 81 GLY A O 1
ATOM 671 N N . MET A 1 82 ? 12.806 -2.885 -28.603 1.00 84.44 82 MET A N 1
ATOM 672 C CA . MET A 1 82 ? 13.340 -3.869 -29.550 1.00 84.44 82 MET A CA 1
ATOM 673 C C . MET A 1 82 ? 12.536 -3.912 -30.854 1.00 84.44 82 MET A C 1
ATOM 675 O O . MET A 1 82 ? 13.130 -3.934 -31.930 1.00 84.44 82 MET A O 1
ATOM 679 N N . VAL A 1 83 ? 11.202 -3.864 -30.781 1.00 86.19 83 VAL A N 1
ATOM 680 C CA . VAL A 1 83 ? 10.331 -3.806 -31.967 1.00 86.19 83 VAL A CA 1
ATOM 681 C C . VAL A 1 83 ? 10.613 -2.544 -32.784 1.00 86.19 83 VAL A C 1
ATOM 683 O O . VAL A 1 83 ? 10.835 -2.643 -33.988 1.00 86.19 83 VAL A O 1
ATOM 686 N N . VAL A 1 84 ? 10.671 -1.372 -32.148 1.00 84.62 84 VAL A N 1
ATOM 687 C CA . VAL A 1 84 ? 10.989 -0.106 -32.831 1.00 84.62 84 VAL A CA 1
ATOM 688 C C . VAL A 1 84 ? 12.367 -0.172 -33.485 1.00 84.62 84 VAL A C 1
ATOM 690 O O . VAL A 1 84 ? 12.495 0.176 -34.655 1.00 84.62 84 VAL A O 1
ATOM 693 N N . TYR A 1 85 ? 13.376 -0.691 -32.782 1.00 79.44 85 TYR A N 1
ATOM 694 C CA . TYR A 1 85 ? 14.717 -0.875 -33.340 1.00 79.44 85 TYR A CA 1
ATOM 695 C C . TYR A 1 85 ? 14.725 -1.823 -34.547 1.00 79.44 85 TYR A C 1
ATOM 697 O O . TYR A 1 85 ? 15.435 -1.591 -35.519 1.00 79.44 85 TYR A O 1
ATOM 705 N N . ARG A 1 86 ? 13.906 -2.878 -34.528 1.00 82.06 86 ARG A N 1
ATOM 706 C CA . ARG A 1 86 ? 13.794 -3.827 -35.643 1.00 82.06 86 ARG A CA 1
ATOM 707 C C . ARG A 1 86 ? 13.221 -3.180 -36.910 1.00 82.06 86 ARG A C 1
ATOM 709 O O . ARG A 1 86 ? 13.605 -3.595 -37.998 1.00 82.06 86 ARG A O 1
ATOM 716 N N . PHE A 1 87 ? 12.300 -2.224 -36.768 1.00 85.62 87 PHE A N 1
ATOM 717 C CA . PHE A 1 87 ? 11.624 -1.568 -37.895 1.00 85.62 87 PHE A CA 1
ATOM 718 C C . PHE A 1 87 ? 12.321 -0.288 -38.374 1.00 85.62 87 PHE A C 1
ATOM 720 O O . PHE A 1 87 ? 12.359 -0.052 -39.574 1.00 85.62 87 PHE A O 1
ATOM 727 N N . TYR A 1 88 ? 12.872 0.514 -37.460 1.00 81.56 88 TYR A N 1
ATOM 728 C CA . TYR A 1 88 ? 13.415 1.854 -37.737 1.00 81.56 88 TYR A CA 1
ATOM 729 C C . TYR A 1 88 ? 14.904 1.988 -37.382 1.00 81.56 88 TYR A C 1
ATOM 731 O O . TYR A 1 88 ? 15.436 3.094 -37.321 1.00 81.56 88 TYR A O 1
ATOM 739 N N . GLY A 1 89 ? 15.587 0.878 -37.089 1.00 76.25 89 GLY A N 1
ATOM 740 C CA . GLY A 1 89 ? 16.958 0.890 -36.573 1.00 76.25 89 GLY A CA 1
ATOM 741 C C . GLY A 1 89 ? 17.976 1.552 -37.500 1.00 76.25 89 GLY A C 1
ATOM 742 O O . GLY A 1 89 ? 18.916 2.170 -37.003 1.00 76.25 89 GLY A O 1
ATOM 743 N N . ASP A 1 90 ? 17.780 1.457 -38.815 1.00 77.12 90 ASP A N 1
ATOM 744 C CA . ASP A 1 90 ? 18.699 2.028 -39.804 1.00 77.12 90 ASP A CA 1
ATOM 745 C C . ASP A 1 90 ? 18.535 3.556 -39.914 1.00 77.12 90 ASP A C 1
ATOM 747 O O . ASP A 1 90 ? 19.519 4.280 -39.776 1.00 77.12 90 ASP A O 1
ATOM 751 N N . GLU A 1 91 ? 17.300 4.069 -39.996 1.00 79.06 91 GLU A N 1
ATOM 752 C CA . GLU A 1 91 ? 17.020 5.519 -39.963 1.00 79.06 91 GLU A CA 1
ATOM 753 C C . GLU A 1 91 ? 17.470 6.166 -38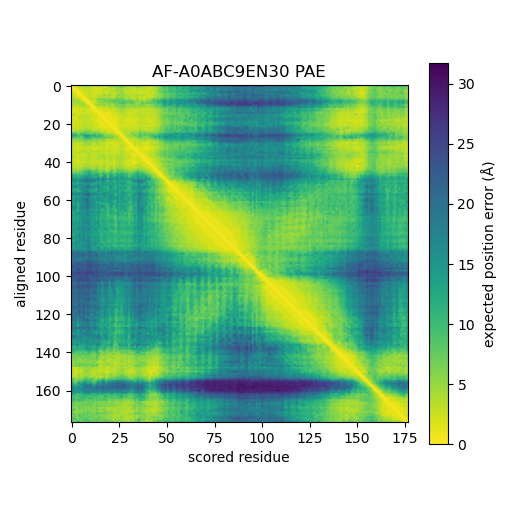.639 1.00 79.06 91 GLU A C 1
ATOM 755 O O . GLU A 1 91 ? 18.043 7.258 -38.617 1.00 79.06 91 GLU A O 1
ATOM 760 N N . LEU A 1 92 ? 17.263 5.470 -37.514 1.00 72.38 92 LEU A N 1
ATOM 761 C CA . LEU A 1 92 ? 17.710 5.925 -36.194 1.00 72.38 92 LEU A CA 1
ATOM 762 C C . LEU A 1 92 ? 19.240 5.966 -36.074 1.00 72.38 92 LEU A C 1
ATOM 764 O O . LEU A 1 92 ? 19.770 6.816 -35.364 1.00 72.38 92 LEU A O 1
ATOM 768 N N . ARG A 1 93 ? 19.967 5.069 -36.746 1.00 72.50 93 ARG A N 1
ATOM 769 C CA . ARG A 1 93 ? 21.439 5.083 -36.753 1.00 72.50 93 ARG A CA 1
ATOM 770 C C . ARG A 1 93 ? 21.998 6.261 -37.542 1.00 72.50 93 ARG A C 1
ATOM 772 O O . ARG A 1 93 ? 22.977 6.864 -37.101 1.00 72.50 93 ARG A O 1
ATOM 779 N N . GLU A 1 94 ? 21.378 6.606 -38.666 1.00 74.50 94 GLU A N 1
ATOM 780 C CA . GLU A 1 94 ? 21.810 7.735 -39.494 1.00 74.50 94 GLU A CA 1
ATOM 781 C C . GLU A 1 94 ? 21.540 9.085 -38.813 1.00 74.50 94 GLU A C 1
ATOM 783 O O . GLU A 1 94 ? 22.445 9.917 -38.741 1.00 74.50 94 GLU A O 1
ATOM 788 N N . MET A 1 95 ? 20.354 9.291 -38.219 1.00 69.44 95 MET A N 1
ATOM 789 C CA . MET A 1 95 ? 20.009 10.559 -37.545 1.00 69.44 95 MET A CA 1
ATOM 790 C C . MET A 1 95 ? 20.948 10.931 -36.388 1.00 69.44 95 MET A C 1
ATOM 792 O O . MET A 1 95 ? 21.099 12.111 -36.075 1.00 69.44 95 MET A O 1
ATOM 796 N N . PHE A 1 96 ? 21.555 9.941 -35.734 1.00 69.88 96 PHE A N 1
ATOM 797 C CA . PHE A 1 96 ? 22.396 10.145 -34.554 1.00 69.88 96 PHE A CA 1
ATOM 798 C C . PHE A 1 96 ? 23.902 9.989 -34.825 1.00 69.88 96 PHE A C 1
ATOM 800 O O . PHE A 1 96 ? 24.682 9.988 -33.874 1.00 69.88 96 PHE A O 1
ATOM 807 N N . GLY A 1 97 ? 24.328 9.879 -36.091 1.00 69.00 97 GLY A N 1
ATOM 808 C CA . GLY A 1 97 ? 25.752 9.854 -36.449 1.00 69.00 97 GLY A CA 1
ATOM 809 C C . GLY A 1 97 ? 26.482 8.586 -35.991 1.00 69.00 97 GLY A C 1
ATOM 810 O O . GLY A 1 97 ? 27.588 8.653 -35.456 1.00 69.00 97 GLY A O 1
ATOM 811 N N . TYR A 1 98 ? 25.860 7.416 -36.178 1.00 69.69 98 TYR A N 1
ATOM 812 C CA . TYR A 1 98 ? 26.399 6.118 -35.746 1.00 69.69 98 TYR A CA 1
ATOM 813 C C . TYR A 1 98 ? 27.797 5.790 -36.304 1.00 69.69 98 TYR A C 1
ATOM 815 O O . TYR A 1 98 ? 28.547 5.061 -35.652 1.00 69.69 98 TYR A O 1
ATOM 823 N N . GLU A 1 99 ? 28.152 6.311 -37.484 1.00 70.94 99 GLU A N 1
ATOM 824 C CA . GLU A 1 99 ? 29.434 6.031 -38.147 1.00 70.94 99 GLU A CA 1
ATOM 825 C C . GLU A 1 99 ? 30.657 6.482 -37.337 1.00 70.94 99 GLU A C 1
ATOM 827 O O . GLU A 1 99 ? 31.683 5.802 -37.364 1.00 70.94 99 GLU A O 1
ATOM 832 N N . GLU A 1 100 ? 30.558 7.575 -36.577 1.00 74.81 100 GLU A N 1
ATOM 833 C CA . GLU A 1 100 ? 31.693 8.082 -35.799 1.00 74.81 100 GLU A CA 1
ATOM 834 C C . GLU A 1 100 ? 31.839 7.344 -34.459 1.00 74.81 100 GLU A C 1
ATOM 836 O O . GLU A 1 100 ? 32.948 6.970 -34.062 1.00 74.81 100 GLU A O 1
ATOM 841 N N . HIS A 1 101 ? 30.725 7.083 -33.758 1.00 73.62 101 HIS A N 1
ATOM 842 C CA . HIS A 1 101 ? 30.738 6.539 -32.393 1.00 73.62 101 HIS A CA 1
ATOM 843 C C . HIS A 1 101 ? 29.613 5.517 -32.120 1.00 73.62 101 HIS A C 1
ATOM 845 O O . HIS A 1 101 ? 28.657 5.802 -31.388 1.00 73.62 101 HIS A O 1
ATOM 851 N N . PRO A 1 102 ? 29.752 4.265 -32.598 1.00 75.44 102 PRO A N 1
ATOM 852 C CA . PRO A 1 102 ? 28.701 3.250 -32.497 1.00 75.44 102 PRO A CA 1
ATOM 853 C C . PRO A 1 102 ? 28.373 2.847 -31.048 1.00 75.44 102 PRO A C 1
ATOM 855 O O . PRO A 1 102 ? 27.213 2.616 -30.712 1.00 75.44 102 PRO A O 1
ATOM 858 N N . TYR A 1 103 ? 29.370 2.801 -30.157 1.00 77.81 103 TYR A N 1
ATOM 859 C CA . TYR A 1 103 ? 29.169 2.444 -28.745 1.00 77.81 103 TYR A CA 1
ATOM 860 C C . TYR A 1 103 ? 28.460 3.542 -27.940 1.00 77.81 103 TYR A C 1
ATOM 862 O O . TYR A 1 103 ? 27.677 3.231 -27.043 1.00 77.81 103 TYR A O 1
ATOM 870 N N . ALA A 1 104 ? 28.701 4.815 -28.269 1.00 74.62 104 ALA A N 1
ATOM 871 C CA . ALA A 1 104 ? 28.076 5.946 -27.586 1.00 74.62 104 ALA A CA 1
ATOM 872 C C . ALA A 1 104 ? 26.571 6.012 -27.883 1.00 74.62 104 ALA A C 1
ATOM 874 O O . ALA A 1 104 ? 25.774 6.240 -26.975 1.00 74.62 104 ALA A O 1
ATOM 875 N N . PHE A 1 105 ? 26.177 5.721 -29.125 1.00 78.44 105 PHE A N 1
ATOM 876 C CA . PHE A 1 105 ? 24.773 5.652 -29.527 1.00 78.44 105 PHE A CA 1
ATOM 877 C C . PHE A 1 105 ? 23.990 4.601 -28.725 1.00 78.44 105 PHE A C 1
ATOM 879 O O . PHE A 1 105 ? 22.973 4.921 -28.105 1.00 78.44 105 PHE A O 1
ATOM 886 N N . TYR A 1 106 ? 24.492 3.360 -28.661 1.00 76.94 106 TYR A N 1
ATOM 887 C CA . TYR A 1 106 ? 23.837 2.306 -27.880 1.00 76.94 106 TYR A CA 1
ATOM 888 C C . TYR A 1 106 ? 23.800 2.622 -26.388 1.00 76.94 106 TYR A C 1
ATOM 890 O O . TYR A 1 106 ? 22.776 2.395 -25.745 1.00 76.94 106 TYR A O 1
ATOM 898 N N . ALA A 1 107 ? 24.883 3.180 -25.840 1.00 79.69 107 ALA A N 1
ATOM 899 C CA . ALA A 1 107 ? 24.931 3.573 -24.439 1.00 79.69 107 ALA A CA 1
ATOM 900 C C . ALA A 1 107 ? 23.866 4.631 -24.110 1.00 79.69 107 ALA A C 1
ATOM 902 O O . ALA A 1 107 ? 23.138 4.469 -23.135 1.00 79.69 107 ALA A O 1
ATOM 903 N N . MET A 1 108 ? 23.716 5.665 -24.943 1.00 80.00 108 MET A N 1
ATOM 904 C CA . MET A 1 108 ? 22.737 6.738 -24.733 1.00 80.00 108 MET A CA 1
ATOM 905 C C . MET A 1 108 ? 21.291 6.258 -24.886 1.00 80.00 108 MET A C 1
ATOM 907 O O . MET A 1 108 ? 20.446 6.600 -24.059 1.00 80.00 108 MET A O 1
ATOM 911 N N . ALA A 1 109 ? 21.002 5.433 -25.896 1.00 78.12 109 ALA A N 1
ATOM 912 C CA . ALA A 1 109 ? 19.664 4.885 -26.110 1.00 78.12 109 ALA A CA 1
ATOM 913 C C . ALA A 1 109 ? 19.234 3.961 -24.958 1.00 78.12 109 ALA A C 1
ATOM 915 O O . ALA A 1 109 ? 18.131 4.097 -24.426 1.00 78.12 109 ALA A O 1
ATOM 916 N N . ILE A 1 110 ? 20.123 3.061 -24.521 1.00 80.88 110 ILE A N 1
ATOM 917 C CA . ILE A 1 110 ? 19.869 2.169 -23.382 1.00 80.88 110 ILE A CA 1
ATOM 918 C C . ILE A 1 110 ? 19.696 2.985 -22.099 1.00 80.88 110 ILE A C 1
ATOM 920 O O . ILE A 1 110 ? 18.745 2.754 -21.357 1.00 80.88 110 ILE A O 1
ATOM 924 N N . LEU A 1 111 ? 20.566 3.969 -21.855 1.00 84.44 111 LEU A N 1
ATOM 925 C CA . LEU A 1 111 ? 20.488 4.833 -20.678 1.00 84.44 111 LEU A CA 1
ATOM 926 C C . LEU A 1 111 ? 19.161 5.603 -20.626 1.00 84.44 111 LEU A C 1
ATOM 928 O O . LEU A 1 111 ? 18.532 5.655 -19.572 1.00 84.44 111 LEU A O 1
ATOM 932 N N . ALA A 1 112 ? 18.711 6.161 -21.752 1.00 82.56 112 ALA A N 1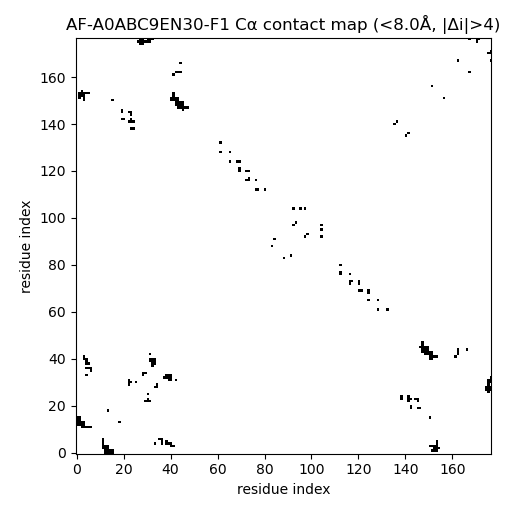
ATOM 933 C CA . ALA A 1 112 ? 17.452 6.895 -21.834 1.00 82.56 112 ALA A CA 1
ATOM 934 C C . ALA A 1 112 ? 16.240 5.990 -21.565 1.00 82.56 112 ALA A C 1
ATOM 936 O O . ALA A 1 112 ? 15.377 6.345 -20.762 1.00 82.56 112 ALA A O 1
ATOM 937 N N . ILE A 1 113 ? 16.200 4.798 -22.172 1.00 81.00 113 ILE A N 1
ATOM 938 C CA . ILE A 1 113 ? 15.130 3.815 -21.949 1.00 81.00 113 ILE A CA 1
ATOM 939 C C . ILE A 1 113 ? 15.105 3.368 -20.484 1.00 81.00 113 ILE A C 1
ATOM 941 O O . ILE A 1 113 ? 14.038 3.323 -19.876 1.00 81.00 113 ILE A O 1
ATOM 945 N N . VAL A 1 114 ? 16.272 3.087 -19.900 1.00 81.94 114 VAL A N 1
ATOM 946 C CA . VAL A 1 114 ? 16.397 2.675 -18.497 1.00 81.94 114 VAL A CA 1
ATOM 947 C C . VAL A 1 114 ? 15.969 3.797 -17.555 1.00 81.94 114 VAL A C 1
ATOM 949 O O . VAL A 1 114 ? 15.212 3.535 -16.629 1.00 81.94 114 VAL A O 1
ATOM 952 N N . LEU A 1 115 ? 16.384 5.046 -17.786 1.00 84.75 115 LEU A N 1
ATOM 953 C CA . LEU A 1 115 ? 15.989 6.187 -16.951 1.00 84.75 115 LEU A CA 1
ATOM 954 C C . LEU A 1 115 ? 14.487 6.456 -17.019 1.00 84.75 115 LEU A C 1
ATOM 956 O O . LEU A 1 115 ? 13.837 6.567 -15.981 1.00 84.75 115 LEU A O 1
ATOM 960 N N . VAL A 1 116 ? 13.921 6.531 -18.225 1.00 84.56 116 VAL A N 1
ATOM 961 C CA . VAL A 1 116 ? 12.484 6.775 -18.411 1.00 84.56 116 VAL A CA 1
ATOM 962 C C . VAL A 1 116 ? 11.674 5.613 -17.843 1.00 84.56 116 VAL A C 1
ATOM 964 O O . VAL A 1 116 ? 10.715 5.836 -17.104 1.00 84.56 116 VAL A O 1
ATOM 967 N N . GLY A 1 117 ? 12.096 4.378 -18.118 1.00 83.06 117 GLY A N 1
ATOM 968 C CA . GLY A 1 117 ? 11.489 3.174 -17.569 1.00 83.06 117 GLY A CA 1
ATOM 969 C C . GLY A 1 117 ? 11.542 3.152 -16.045 1.00 83.06 117 GLY A C 1
ATOM 970 O O . GLY A 1 117 ? 10.530 2.857 -15.411 1.00 83.06 117 GLY A O 1
ATOM 971 N N . LEU A 1 118 ? 12.690 3.461 -15.437 1.00 82.50 118 LEU A N 1
ATOM 972 C CA . LEU A 1 118 ? 12.857 3.495 -13.982 1.00 82.50 118 LEU A CA 1
ATOM 973 C C . LEU A 1 118 ? 11.944 4.534 -13.345 1.00 82.50 118 LEU A C 1
ATOM 975 O O . LEU A 1 118 ? 11.229 4.207 -12.401 1.00 82.50 118 LEU A O 1
ATOM 979 N N . LEU A 1 119 ? 11.933 5.756 -13.881 1.00 83.50 119 LEU A N 1
ATOM 980 C CA . LEU A 1 119 ? 11.101 6.839 -13.368 1.00 83.50 119 LEU A CA 1
ATOM 981 C C . LEU A 1 119 ? 9.619 6.467 -13.460 1.00 83.50 119 LEU A C 1
ATOM 983 O O . LEU A 1 119 ? 8.918 6.487 -12.450 1.00 83.50 119 LEU A O 1
ATOM 987 N N . TYR A 1 120 ? 9.145 6.058 -14.639 1.00 81.69 120 TYR A N 1
ATOM 988 C CA . TYR A 1 120 ? 7.730 5.744 -14.843 1.00 81.69 120 TYR A CA 1
ATOM 989 C C . TYR A 1 120 ? 7.289 4.508 -14.045 1.00 81.69 120 TYR A C 1
ATOM 991 O O . TYR A 1 120 ? 6.240 4.519 -13.400 1.00 81.69 120 TYR A O 1
ATOM 999 N N . GLY A 1 121 ? 8.120 3.462 -14.021 1.00 80.31 121 GLY A N 1
ATOM 1000 C CA . GLY A 1 121 ? 7.882 2.257 -13.229 1.00 80.31 121 GLY A CA 1
ATOM 1001 C C . GLY A 1 121 ? 7.837 2.546 -11.729 1.00 80.31 121 GLY A C 1
ATOM 1002 O O . GLY A 1 121 ? 6.971 2.021 -11.034 1.00 80.31 121 GLY A O 1
ATOM 1003 N N . PHE A 1 122 ? 8.712 3.422 -11.231 1.00 79.56 122 PHE A N 1
ATOM 1004 C CA . PHE A 1 122 ? 8.721 3.845 -9.832 1.00 79.56 122 PHE A CA 1
ATOM 1005 C C . PHE A 1 122 ? 7.468 4.646 -9.459 1.00 79.56 122 PHE A C 1
ATOM 1007 O O . PHE A 1 122 ? 6.854 4.368 -8.431 1.00 79.56 122 PHE A O 1
ATOM 1014 N N . PHE A 1 123 ? 7.030 5.579 -10.310 1.00 81.44 123 PHE A N 1
ATOM 1015 C CA . PHE A 1 123 ? 5.788 6.325 -10.087 1.00 81.44 123 PHE A CA 1
ATOM 1016 C C . PHE A 1 123 ? 4.563 5.407 -10.031 1.00 81.44 123 PHE A C 1
ATOM 1018 O O . PHE A 1 123 ? 3.766 5.506 -9.098 1.00 81.44 123 PHE A O 1
ATOM 1025 N N . ILE A 1 124 ? 4.429 4.482 -10.986 1.00 78.81 124 ILE A N 1
ATOM 1026 C CA . ILE A 1 124 ? 3.329 3.507 -10.995 1.00 78.81 124 ILE A CA 1
ATOM 1027 C C . ILE A 1 124 ? 3.392 2.614 -9.752 1.00 78.81 124 ILE A C 1
ATOM 1029 O O . ILE A 1 124 ? 2.369 2.412 -9.101 1.00 78.81 124 ILE A O 1
ATOM 1033 N N . ALA A 1 125 ? 4.582 2.133 -9.378 1.00 75.19 125 ALA A N 1
ATOM 1034 C CA . ALA A 1 125 ? 4.769 1.328 -8.176 1.00 75.19 125 ALA A CA 1
ATOM 1035 C C . ALA A 1 125 ? 4.343 2.088 -6.910 1.00 75.19 125 ALA A C 1
ATOM 1037 O O . ALA A 1 125 ? 3.601 1.536 -6.108 1.00 75.19 125 ALA A O 1
ATOM 1038 N N . ILE A 1 126 ? 4.722 3.362 -6.750 1.00 81.25 126 ILE A N 1
ATOM 1039 C CA . ILE A 1 126 ? 4.284 4.179 -5.606 1.00 81.25 126 ILE A CA 1
ATOM 1040 C C . ILE A 1 126 ? 2.764 4.346 -5.595 1.00 81.25 126 ILE A C 1
ATOM 1042 O O . ILE A 1 126 ? 2.139 4.120 -4.561 1.00 81.25 126 ILE A O 1
ATOM 1046 N N . ILE A 1 127 ? 2.158 4.734 -6.721 1.00 80.00 127 ILE A N 1
ATOM 1047 C CA . ILE A 1 127 ? 0.715 5.005 -6.791 1.00 80.00 127 ILE A CA 1
ATOM 1048 C C . ILE A 1 127 ? -0.081 3.727 -6.505 1.00 80.00 127 ILE A C 1
ATOM 1050 O O . ILE A 1 127 ? -0.992 3.732 -5.672 1.00 80.00 127 ILE A O 1
ATOM 1054 N N . CYS A 1 128 ? 0.268 2.617 -7.160 1.00 72.12 128 CYS A N 1
ATOM 1055 C CA . CYS A 1 128 ? -0.353 1.320 -6.906 1.00 72.12 128 CYS A CA 1
ATOM 1056 C C . CYS A 1 128 ? -0.114 0.870 -5.464 1.00 72.12 128 CYS A C 1
ATOM 1058 O O . CYS A 1 12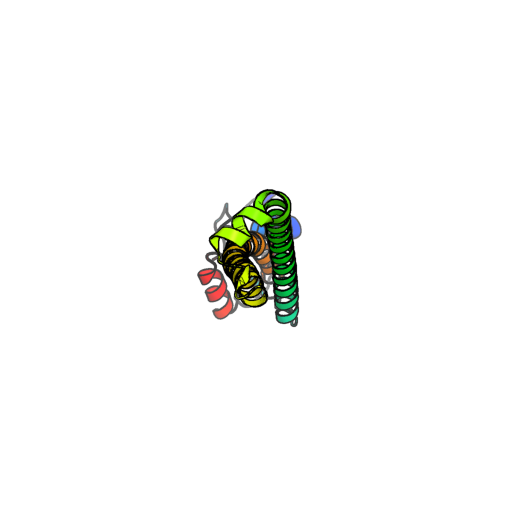8 ? -1.032 0.362 -4.827 1.00 72.12 128 CYS A O 1
ATOM 1060 N N . GLY A 1 129 ? 1.072 1.122 -4.918 1.00 69.25 129 GLY A N 1
ATOM 1061 C CA . GLY A 1 129 ? 1.424 0.796 -3.547 1.00 69.25 129 GLY A CA 1
ATOM 1062 C C . GLY A 1 129 ? 0.640 1.499 -2.490 1.00 69.25 129 GLY A C 1
ATOM 1063 O O . GLY A 1 129 ? 0.118 0.852 -1.584 1.00 69.25 129 GLY A O 1
ATOM 1064 N N . GLN A 1 130 ? 0.521 2.811 -2.630 1.00 70.06 130 GLN A N 1
ATOM 1065 C CA . GLN A 1 130 ? -0.309 3.621 -1.761 1.00 70.06 130 GLN A CA 1
ATOM 1066 C C . GLN A 1 130 ? -1.754 3.130 -1.822 1.00 70.06 130 GLN A C 1
ATOM 1068 O O . GLN A 1 130 ? -2.331 2.836 -0.783 1.00 70.06 130 GLN A O 1
ATOM 1073 N N . ARG A 1 131 ? -2.305 2.906 -3.023 1.00 72.81 131 ARG A N 1
ATOM 1074 C CA . ARG A 1 131 ? -3.693 2.447 -3.197 1.00 72.81 131 ARG A CA 1
ATOM 1075 C C . ARG A 1 131 ? -3.961 1.044 -2.647 1.00 72.81 131 ARG A C 1
ATOM 1077 O O . ARG A 1 131 ? -4.994 0.827 -2.017 1.00 72.81 131 ARG A O 1
ATOM 1084 N N . ILE A 1 132 ? -3.070 0.085 -2.901 1.00 67.44 132 ILE A N 1
ATOM 1085 C CA . ILE A 1 132 ? -3.204 -1.308 -2.443 1.00 67.44 132 ILE A CA 1
ATOM 1086 C C . ILE A 1 132 ? -3.011 -1.374 -0.932 1.00 67.44 132 ILE A C 1
ATOM 1088 O O . ILE A 1 132 ? -3.811 -2.011 -0.247 1.00 67.44 132 ILE A O 1
ATOM 1092 N N . THR A 1 133 ? -1.990 -0.688 -0.414 1.00 64.56 133 THR A N 1
ATOM 1093 C CA . THR A 1 133 ? -1.729 -0.618 1.024 1.00 64.56 133 THR A CA 1
ATOM 1094 C C . THR A 1 133 ? -2.898 0.038 1.730 1.00 64.56 133 THR A C 1
ATOM 1096 O O . THR A 1 133 ? -3.404 -0.547 2.667 1.00 64.56 133 THR A O 1
ATOM 1099 N N . GLU A 1 134 ? -3.410 1.172 1.258 1.00 66.38 134 GLU A N 1
ATOM 1100 C CA . GLU A 1 134 ? -4.567 1.846 1.856 1.00 66.38 134 GLU A CA 1
ATOM 1101 C C . GLU A 1 134 ? -5.802 0.926 1.898 1.00 66.38 134 GLU A C 1
ATOM 1103 O O . GLU A 1 134 ? -6.393 0.718 2.960 1.00 66.38 134 GLU A O 1
ATOM 1108 N N . ARG A 1 135 ? -6.143 0.268 0.779 1.00 64.69 135 ARG A N 1
ATOM 1109 C CA . ARG A 1 135 ? -7.287 -0.662 0.720 1.00 64.69 135 ARG A CA 1
ATOM 1110 C C . ARG A 1 135 ? -7.125 -1.876 1.626 1.00 64.69 135 ARG A C 1
ATOM 1112 O O . ARG A 1 135 ? -8.051 -2.223 2.357 1.00 64.69 135 ARG A O 1
ATOM 1119 N N . HIS A 1 136 ? -5.980 -2.549 1.560 1.00 65.06 136 HIS A N 1
ATOM 1120 C CA . HIS A 1 136 ? -5.764 -3.764 2.338 1.00 65.06 136 HIS A CA 1
ATOM 1121 C C . HIS A 1 136 ? -5.497 -3.463 3.806 1.00 65.06 136 HIS A C 1
ATOM 1123 O O . HIS A 1 136 ? -5.947 -4.227 4.652 1.00 65.06 136 HIS A O 1
ATOM 1129 N N . TYR A 1 137 ? -4.837 -2.352 4.126 1.00 63.44 137 TYR A N 1
ATOM 1130 C CA . TYR A 1 137 ? -4.598 -1.926 5.498 1.00 63.44 137 TYR A CA 1
ATOM 1131 C C . TYR A 1 137 ? -5.917 -1.617 6.193 1.00 63.44 137 TYR A C 1
ATOM 1133 O O . TYR A 1 137 ? -6.141 -2.130 7.278 1.00 63.44 137 TYR A O 1
ATOM 1141 N N . HIS A 1 138 ? -6.851 -0.893 5.569 1.00 64.75 138 HIS A N 1
ATOM 1142 C CA . HIS A 1 138 ? -8.135 -0.624 6.223 1.00 64.75 138 HIS A CA 1
ATOM 1143 C C . HIS A 1 138 ? -8.944 -1.891 6.524 1.00 64.75 138 HIS A C 1
ATOM 1145 O O . HIS A 1 138 ? -9.567 -1.969 7.580 1.00 64.75 138 HIS A O 1
ATOM 1151 N N . VAL A 1 139 ? -8.920 -2.890 5.640 1.00 65.19 139 VAL A N 1
ATOM 1152 C CA . VAL A 1 139 ? -9.667 -4.142 5.844 1.00 65.19 139 VAL A CA 1
ATOM 1153 C C . VAL A 1 139 ? -8.940 -5.075 6.818 1.00 65.19 139 VAL A C 1
ATOM 1155 O O . VAL A 1 139 ? -9.538 -5.549 7.783 1.00 65.19 139 VAL A O 1
ATOM 1158 N N . LEU A 1 140 ? -7.644 -5.314 6.608 1.00 66.75 140 LEU A N 1
ATOM 1159 C CA . LEU A 1 140 ? -6.856 -6.240 7.425 1.00 66.75 140 LEU A CA 1
ATOM 1160 C C . LEU A 1 140 ? -6.546 -5.668 8.809 1.00 66.75 140 LEU A C 1
ATOM 1162 O O . LEU A 1 140 ? -6.632 -6.402 9.789 1.00 66.75 140 LEU A O 1
ATOM 1166 N N . ALA A 1 141 ? -6.236 -4.373 8.923 1.00 70.69 141 ALA A N 1
ATOM 1167 C CA . ALA A 1 141 ? -5.957 -3.761 10.219 1.00 70.69 141 ALA A CA 1
ATOM 1168 C C . ALA A 1 141 ? -7.209 -3.728 11.094 1.00 70.69 141 ALA A C 1
ATOM 1170 O O . ALA A 1 141 ? -7.104 -4.023 12.275 1.00 70.69 141 ALA A O 1
ATOM 1171 N N . LYS A 1 142 ? -8.404 -3.458 10.543 1.00 74.62 142 LYS A N 1
ATOM 1172 C CA . LYS A 1 142 ? -9.654 -3.526 11.324 1.00 74.62 142 LYS A CA 1
ATOM 1173 C C . LYS A 1 142 ? -9.943 -4.939 11.822 1.00 74.62 142 LYS A C 1
ATOM 1175 O O . LYS A 1 142 ? -10.340 -5.105 12.972 1.00 74.62 142 LYS A O 1
ATOM 1180 N N . GLN A 1 143 ? -9.724 -5.957 10.990 1.00 77.25 143 GLN A N 1
ATOM 1181 C CA . GLN A 1 143 ? -9.871 -7.352 11.413 1.00 77.25 143 GLN A CA 1
ATOM 1182 C C . GLN A 1 143 ? -8.867 -7.721 12.507 1.00 77.25 143 GLN A C 1
ATOM 1184 O O . GLN A 1 143 ? -9.243 -8.343 13.499 1.00 77.25 143 GLN A O 1
ATOM 1189 N N . GLU A 1 144 ? -7.611 -7.303 12.376 1.00 77.69 144 GLU A N 1
ATOM 1190 C CA . GLU A 1 144 ? -6.601 -7.567 13.399 1.00 77.69 144 GLU A CA 1
ATOM 1191 C C . GLU A 1 144 ? -6.895 -6.797 14.696 1.00 77.69 144 GLU A C 1
ATOM 1193 O O . GLU A 1 144 ? -6.863 -7.382 15.775 1.00 77.69 144 GLU A O 1
ATOM 1198 N N . LEU A 1 145 ? -7.342 -5.542 14.596 1.00 79.44 145 LEU A N 1
ATOM 1199 C CA . LEU A 1 145 ? -7.806 -4.730 15.723 1.00 79.44 145 LEU A CA 1
ATOM 1200 C C . LEU A 1 145 ? -8.975 -5.385 16.465 1.00 79.44 145 LEU A C 1
ATOM 1202 O O . LEU A 1 145 ? -9.026 -5.299 17.684 1.00 79.44 145 LEU A O 1
ATOM 1206 N N . THR A 1 146 ? -9.907 -6.071 15.792 1.00 78.88 146 THR A N 1
ATOM 1207 C CA . THR A 1 146 ? -10.972 -6.807 16.509 1.00 78.88 146 THR A CA 1
ATOM 1208 C C . THR A 1 146 ? -10.458 -8.014 17.296 1.00 78.88 146 THR A C 1
ATOM 1210 O O . THR A 1 146 ? -11.071 -8.376 18.299 1.00 78.88 146 THR A O 1
ATOM 1213 N N . LYS A 1 147 ? -9.332 -8.614 16.883 1.00 79.88 147 LYS A N 1
ATOM 1214 C CA . LYS A 1 147 ? -8.675 -9.705 17.623 1.00 79.88 147 LYS A CA 1
ATOM 1215 C C . LYS A 1 147 ? -7.824 -9.186 18.777 1.00 79.88 147 LYS A C 1
ATOM 1217 O O . LYS A 1 147 ? -7.734 -9.852 19.802 1.00 79.88 147 LYS A O 1
ATOM 1222 N N . GLU A 1 148 ? -7.201 -8.023 18.601 1.00 81.75 148 GLU A N 1
ATOM 1223 C CA . GLU A 1 148 ? -6.452 -7.350 19.661 1.00 81.75 148 GLU A CA 1
ATOM 1224 C C . GLU A 1 148 ? -7.392 -6.734 20.701 1.00 81.75 148 GLU A C 1
ATOM 1226 O O . GLU A 1 148 ? -7.135 -6.851 21.889 1.00 81.75 148 GLU A O 1
ATOM 1231 N N . TYR A 1 149 ? -8.500 -6.120 20.286 1.00 84.06 149 TYR A N 1
ATOM 1232 C CA . TYR A 1 149 ? -9.498 -5.499 21.159 1.00 84.06 149 TYR A CA 1
ATOM 1233 C C . TYR A 1 149 ? -10.755 -6.368 21.234 1.00 84.06 149 TYR A C 1
ATOM 1235 O O . TYR A 1 149 ? -11.725 -6.186 20.485 1.00 84.06 149 TYR A O 1
ATOM 1243 N N . ILE A 1 150 ? -10.731 -7.327 22.154 1.00 85.44 150 ILE A N 1
ATOM 1244 C CA . ILE A 1 150 ? -11.774 -8.339 22.329 1.00 85.44 150 ILE A CA 1
ATOM 1245 C C . ILE A 1 150 ? -12.891 -7.775 23.214 1.00 85.44 150 ILE A C 1
ATOM 1247 O O . ILE A 1 150 ? -12.616 -7.268 24.297 1.00 85.44 150 ILE A O 1
ATOM 1251 N N . VAL A 1 151 ? -14.155 -7.883 22.784 1.00 85.81 151 VAL A N 1
ATOM 1252 C CA . VAL A 1 151 ? -15.306 -7.440 23.600 1.00 85.81 151 VAL A CA 1
ATOM 1253 C C . VAL A 1 151 ? -15.609 -8.460 24.698 1.00 85.81 151 VAL A C 1
ATOM 1255 O O . VAL A 1 151 ? -15.869 -9.623 24.393 1.00 85.81 151 VAL A O 1
ATOM 1258 N N . GLU A 1 152 ? -15.604 -8.069 25.963 1.00 83.81 152 GLU A N 1
ATOM 1259 C CA . GLU A 1 152 ? -15.994 -8.937 27.078 1.00 83.81 152 GLU A CA 1
ATOM 1260 C C . GLU A 1 152 ? -17.507 -8.905 27.326 1.00 83.81 152 GLU A C 1
ATOM 1262 O O . GLU A 1 152 ? -18.215 -7.989 26.908 1.00 83.81 152 GLU A O 1
ATOM 1267 N N . ASP A 1 153 ? -18.014 -9.968 27.946 1.00 84.44 153 ASP A N 1
ATOM 1268 C CA . ASP A 1 153 ? -19.436 -10.099 28.257 1.00 84.44 153 ASP A CA 1
ATOM 1269 C C . ASP A 1 153 ? -19.790 -9.245 29.482 1.00 84.44 153 ASP A C 1
ATOM 1271 O O . ASP A 1 153 ? -19.154 -9.378 30.527 1.00 84.44 153 ASP A O 1
ATOM 1275 N N . LEU A 1 154 ? -20.807 -8.383 29.371 1.00 80.00 154 LEU A N 1
ATOM 1276 C CA . LEU A 1 154 ? -21.238 -7.534 30.484 1.00 80.00 154 LEU A CA 1
ATOM 1277 C C . LEU A 1 154 ? -21.974 -8.308 31.583 1.00 80.00 154 LEU A C 1
ATOM 1279 O O . LEU A 1 154 ? -21.993 -7.842 32.719 1.00 80.00 154 LEU A O 1
ATOM 1283 N N . GLU A 1 155 ? -22.615 -9.439 31.271 1.00 72.69 155 GLU A N 1
ATO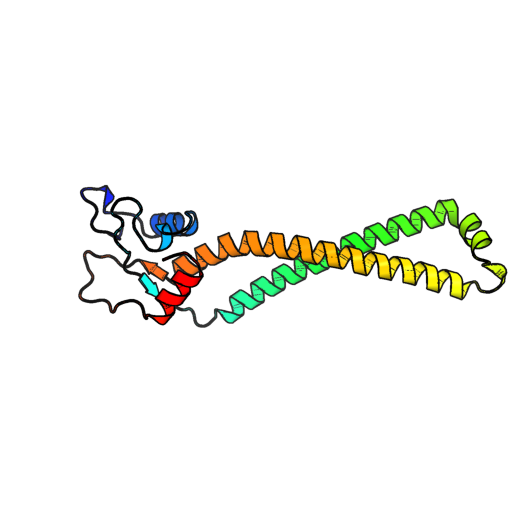M 1284 C CA . GLU A 1 155 ? -23.443 -10.167 32.250 1.00 72.69 155 GLU A CA 1
ATOM 1285 C C . GLU A 1 155 ? -22.611 -10.988 33.259 1.00 72.69 155 GLU A C 1
ATOM 1287 O O . GLU A 1 155 ? -23.167 -11.461 34.247 1.00 72.69 155 GLU A O 1
ATOM 1292 N N . GLY A 1 156 ? -21.292 -11.122 33.054 1.00 62.16 156 GLY A N 1
ATOM 1293 C CA . GLY A 1 156 ? -20.390 -11.899 33.921 1.00 62.16 156 GLY A CA 1
ATOM 1294 C C . GLY A 1 156 ? -19.138 -11.161 34.411 1.00 62.16 156 GLY A C 1
ATOM 1295 O O . GLY A 1 156 ? -18.238 -11.799 34.950 1.00 62.16 156 GLY A O 1
ATOM 1296 N N . ALA A 1 157 ? -19.044 -9.847 34.195 1.00 56.78 157 ALA A N 1
ATOM 1297 C CA . ALA A 1 157 ? -17.856 -9.059 34.511 1.00 56.78 157 ALA A CA 1
ATOM 1298 C C . ALA A 1 157 ? -17.942 -8.423 35.910 1.00 56.78 157 ALA A C 1
ATOM 1300 O O . ALA A 1 157 ? -18.398 -7.288 36.062 1.00 56.78 157 ALA A O 1
ATOM 1301 N N . ASP A 1 158 ? -17.448 -9.128 36.928 1.00 53.00 158 ASP A N 1
ATOM 1302 C CA . ASP A 1 158 ? -17.027 -8.500 38.183 1.00 53.00 158 ASP A CA 1
ATOM 1303 C C . ASP A 1 158 ? -15.745 -7.695 37.910 1.00 53.00 158 ASP A C 1
ATOM 1305 O O . ASP A 1 158 ? -14.679 -8.265 37.698 1.00 53.00 158 ASP A O 1
ATOM 1309 N N . GLN A 1 159 ? -15.877 -6.364 37.843 1.00 55.00 159 GLN A N 1
ATOM 1310 C CA . GLN A 1 159 ? -14.788 -5.371 37.781 1.00 55.00 159 GLN A CA 1
ATOM 1311 C C . GLN A 1 159 ? -13.590 -5.757 36.894 1.00 55.00 159 GLN A C 1
ATOM 1313 O O . GLN A 1 159 ? -12.479 -5.998 37.367 1.00 55.00 159 GLN A O 1
ATOM 1318 N N . VAL A 1 160 ? -13.793 -5.752 35.578 1.00 54.12 160 VAL A N 1
ATOM 1319 C CA . VAL A 1 160 ? -12.668 -5.727 34.635 1.00 54.12 160 VAL A CA 1
ATOM 1320 C C . VAL A 1 160 ? -12.097 -4.301 34.632 1.00 54.12 160 VAL A C 1
ATOM 1322 O O . VAL A 1 160 ? -12.885 -3.357 34.534 1.00 54.12 160 VAL A O 1
ATOM 1325 N N . PRO A 1 161 ? -10.771 -4.108 34.775 1.00 58.41 161 PRO A N 1
ATOM 1326 C CA . PRO A 1 161 ? -10.176 -2.777 34.747 1.00 58.41 161 PRO A CA 1
ATOM 1327 C C . PRO A 1 161 ? -10.467 -2.090 33.411 1.00 58.41 161 PRO A C 1
ATOM 1329 O O . PRO A 1 161 ? -10.390 -2.722 32.354 1.00 58.41 161 PRO A O 1
ATOM 1332 N N . ASP A 1 162 ? -10.798 -0.799 33.477 1.00 65.56 162 ASP A N 1
ATOM 1333 C CA . 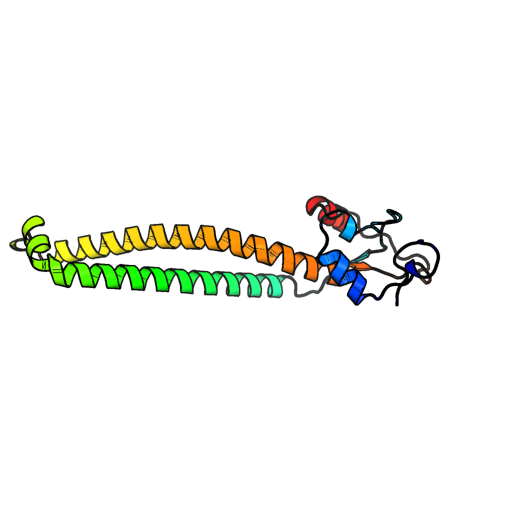ASP A 1 162 ? -10.976 0.039 32.295 1.00 65.56 162 ASP A CA 1
ATOM 1334 C C . ASP A 1 162 ? -9.756 -0.073 31.371 1.00 65.56 162 ASP A C 1
ATOM 1336 O O . ASP A 1 162 ? -8.611 -0.179 31.823 1.00 65.56 162 ASP A O 1
ATOM 1340 N N . LEU A 1 163 ? -10.018 -0.056 30.062 1.00 73.88 163 LEU A N 1
ATOM 1341 C CA . LEU A 1 163 ? -8.977 -0.070 29.040 1.00 73.88 163 LEU A CA 1
ATOM 1342 C C . LEU A 1 163 ? -7.985 1.074 29.315 1.00 73.88 163 LEU A C 1
ATOM 1344 O O . LEU A 1 163 ? -8.400 2.214 29.530 1.00 73.88 163 LEU A O 1
ATOM 1348 N N . ASP A 1 164 ? -6.683 0.775 29.298 1.00 78.75 164 ASP A N 1
ATOM 1349 C CA . ASP A 1 164 ? -5.631 1.764 29.559 1.00 78.75 164 ASP A CA 1
ATOM 1350 C C . ASP A 1 164 ? -5.834 3.019 28.666 1.00 78.75 164 ASP A C 1
ATOM 1352 O O . ASP A 1 164 ? -6.051 2.886 27.452 1.00 78.75 164 ASP A O 1
ATOM 1356 N N . PRO A 1 165 ? -5.781 4.246 29.231 1.00 79.81 165 PRO A N 1
ATOM 1357 C CA . PRO A 1 165 ? -5.922 5.502 28.492 1.00 79.81 165 PRO A CA 1
ATOM 1358 C C . PRO A 1 165 ? -5.066 5.614 27.224 1.00 79.81 165 PRO A C 1
ATOM 1360 O O . PRO A 1 165 ? -5.468 6.288 26.268 1.00 79.81 165 PRO A O 1
ATOM 1363 N N . SER A 1 166 ? -3.903 4.957 27.189 1.00 80.75 166 SER A N 1
ATOM 1364 C CA . SER A 1 166 ? -3.039 4.906 26.005 1.00 80.75 166 SER A CA 1
ATOM 1365 C C . SER A 1 166 ? -3.740 4.244 24.808 1.00 80.75 166 SER A C 1
ATOM 1367 O O . SER A 1 166 ? -3.773 4.809 23.713 1.00 80.75 166 SER A O 1
ATOM 1369 N N . HIS A 1 167 ? -4.407 3.114 25.040 1.00 82.69 167 HIS A N 1
ATOM 1370 C CA . HIS A 1 167 ? -5.177 2.373 24.042 1.00 82.69 167 HIS A CA 1
ATOM 1371 C C . HIS A 1 167 ? -6.443 3.122 23.608 1.00 82.69 167 HIS A C 1
ATOM 1373 O O . HIS A 1 167 ? -6.795 3.125 22.429 1.00 82.69 167 HIS A O 1
ATOM 1379 N N . ILE A 1 168 ? -7.115 3.818 24.532 1.00 81.31 168 ILE A N 1
ATOM 1380 C CA . ILE A 1 168 ? -8.261 4.679 24.188 1.00 81.31 168 ILE A CA 1
ATOM 1381 C C . ILE A 1 168 ? -7.812 5.810 23.255 1.00 81.31 168 ILE A C 1
ATOM 1383 O O . ILE A 1 168 ? -8.500 6.141 22.289 1.00 81.31 168 ILE A O 1
ATOM 1387 N N . THR A 1 169 ? -6.650 6.403 23.528 1.00 83.00 169 THR A N 1
ATOM 1388 C CA . THR A 1 169 ? -6.084 7.471 22.694 1.00 83.00 169 THR A CA 1
ATOM 1389 C C . THR A 1 169 ? -5.730 6.951 21.301 1.00 83.00 169 THR A C 1
ATOM 1391 O O . THR A 1 169 ? -6.053 7.608 20.314 1.00 83.00 169 THR A O 1
ATOM 1394 N N . GLU A 1 170 ? -5.157 5.750 21.198 1.00 83.19 170 GLU A N 1
ATOM 1395 C CA . GLU A 1 170 ? -4.896 5.088 19.914 1.00 83.19 170 GLU A CA 1
ATOM 1396 C C . GLU A 1 170 ? -6.193 4.866 19.116 1.00 83.19 170 GLU A C 1
ATOM 1398 O O . GLU A 1 170 ? -6.278 5.254 17.949 1.00 83.19 170 GLU A O 1
ATOM 1403 N N . LEU A 1 171 ? -7.242 4.334 19.753 1.00 81.38 171 LEU A N 1
ATOM 1404 C CA . LEU A 1 171 ? -8.544 4.133 19.108 1.00 81.38 171 LEU A CA 1
ATOM 1405 C C . LEU A 1 171 ? -9.182 5.454 18.643 1.00 81.38 171 LEU A C 1
ATOM 1407 O O . LEU A 1 171 ? -9.775 5.491 17.563 1.00 81.38 171 LEU A O 1
ATOM 1411 N N . LYS A 1 172 ? -9.022 6.549 19.401 1.00 82.44 172 LYS A N 1
ATOM 1412 C CA . LYS A 1 172 ? -9.468 7.896 18.997 1.00 82.44 172 LYS A CA 1
ATOM 1413 C C . LYS A 1 172 ? -8.702 8.429 17.788 1.00 82.44 172 LYS A C 1
ATOM 1415 O O . LYS A 1 172 ? -9.323 8.973 16.881 1.00 82.44 172 LYS A O 1
ATOM 1420 N N . VAL A 1 173 ? -7.378 8.253 17.743 1.00 82.31 173 VAL A N 1
ATOM 1421 C CA . VAL A 1 173 ? -6.545 8.655 16.589 1.00 82.31 173 VAL A CA 1
ATOM 1422 C C . VAL A 1 173 ? -6.959 7.899 15.324 1.00 82.31 173 VAL A C 1
ATOM 1424 O O . VAL A 1 173 ? -6.952 8.467 14.236 1.00 82.31 173 VAL A O 1
ATOM 1427 N N . LEU A 1 174 ? -7.381 6.641 15.467 1.00 77.50 174 LEU A N 1
ATOM 1428 C CA . LEU A 1 174 ? -7.910 5.828 14.370 1.00 77.50 174 LEU A CA 1
ATOM 1429 C C . LEU A 1 174 ? -9.375 6.148 14.007 1.00 77.50 174 LEU A C 1
ATOM 1431 O O . LEU A 1 174 ? -9.894 5.574 13.049 1.00 77.50 174 LEU A O 1
ATOM 1435 N N . GLY A 1 175 ? -10.054 7.032 14.750 1.00 78.62 175 GLY A N 1
ATOM 1436 C CA . GLY A 1 175 ? -11.470 7.366 14.548 1.00 78.62 175 GLY A CA 1
ATOM 1437 C C . GLY A 1 175 ? -12.437 6.222 14.883 1.00 78.62 175 GLY A C 1
ATOM 1438 O O . GLY A 1 175 ? -13.538 6.161 14.335 1.00 78.62 175 GLY A O 1
ATOM 1439 N N . LEU A 1 176 ? -12.015 5.285 15.737 1.00 80.19 176 LEU A N 1
ATOM 1440 C CA . LEU A 1 176 ? -12.758 4.074 16.111 1.00 80.19 176 LEU A CA 1
ATOM 1441 C C . LEU A 1 176 ? -13.403 4.164 17.506 1.00 80.19 176 LEU A C 1
ATOM 1443 O O . LEU A 1 176 ? -14.011 3.188 17.951 1.00 80.19 176 LEU A O 1
ATOM 1447 N N . TYR A 1 177 ? -13.268 5.301 18.194 1.00 76.62 177 TYR A N 1
ATOM 1448 C CA . TYR A 1 177 ? -13.810 5.573 19.530 1.00 76.62 177 TYR A CA 1
ATOM 1449 C C . TYR A 1 177 ? -14.686 6.823 19.535 1.00 76.62 177 TYR A C 1
ATOM 1451 O O . TYR A 1 177 ? -14.248 7.837 18.948 1.00 76.62 177 TYR A O 1
#

Sequence (177 aa):
MIAPCRCKGTQKYVHRSCLDNWRSTKEGFAFSHCTECRAAFLLRANVPPDRWWLRLKFQLLVVRDHTLIFFIVQLVVAFLGMVVYRFYGDELREMFGYEEHPYAFYAMAILAIVLVGLLYGFFIAIICGQRITERHYHVLAKQELTKEYIVEDLEGADQVPDLDPSHITELKVLGLY